Protein AF-A6KU98-F1 (afdb_monomer_lite)

Secondary structure (DSSP, 8-state):
-EEEESS-B-GGG-SS-S-GGGB--B-TT-EEEEEE--SSSEEEEEETT-TTPPPEEEE-HHHHHHHHHHHHHHS--S---------------S--GGGHHHHTT-----EEEE--PPP----EEEE---TTSSHHHHHHHHHHH-TTTEE--PPEESSPPPTT--BTTTBEE--HHHHHHHHHTT-EEEEEEETTEEEEEEHHHHHHHHHTTPEEEEEPPP------

InterPro domains:
  IPR001452 SH3 domain [PF07653] (4-53)
  IPR001452 SH3 domain [PS50002] (1-68)
  IPR001452 SH3 domain [SM00326] (1-67)
  IPR008144 Guanylate kinase-like domain [PS50052] (122-228)
  IPR008145 Guanylate kinase/L-type calcium channel beta subunit [PF00625] (121-223)
  IPR008145 Guanylate kinase/L-type calcium channel beta subunit [SM00072] (121-228)
  IPR020590 Guanylate kinase, conserved site [PS00856] (157-174)
  IPR027417 P-loop containing nucleoside triphosphate hydrolase [G3DSA:3.40.50.300] (112-225)
  IPR027417 P-loop containing nucleoside triphosphate hydrolase [SSF52540] (118-223)
  IPR035475 MPP1, SH3 domain [cd12080] (2-63)
  IPR036028 SH3-like domain superfamily [SSF50044] (1-109)
  IPR050716 Membrane-associated guanylate kinase [PTHR23122] (1-223)

Organism: Rattus norvegicus (NCBI:txid10116)

Foldseek 3Di:
DKKFFQAWDQLVPDPPDPDSVQADGDGGGWIWDFDADPDPFWTWIFTPPPPPDDIGIDTDPLNQLLVVLVVVVVPDDDDDDDDPDDDPDDPPCSDDPVSVVVSVPDPPCGIGDDDDDDDPQQQEDEDEDDPPPCLVVVLVVCCVVCVLAEDEQQKEKCDDDDVPDDAPPNYHHDHPVVVVVCVVVVQFPDWDDDPRMIITGGPVSSVVCVVSVHYYYHHDYPPPPPDD

pLDDT: mean 82.58, std 18.45, range [31.44, 97.5]

Structure (mmCIF, N/CA/C/O backbone):
data_AF-A6KU98-F1
#
_entry.id   AF-A6KU98-F1
#
loop_
_atom_site.group_PDB
_atom_site.id
_atom_site.type_symbol
_atom_site.label_atom_id
_atom_site.label_alt_id
_atom_site.label_comp_id
_atom_site.label_asym_id
_atom_site.label_entity_id
_atom_site.label_seq_id
_atom_site.pdbx_PDB_ins_code
_atom_site.Cartn_x
_atom_site.Cartn_y
_atom_site.Cartn_z
_atom_site.occupancy
_atom_site.B_iso_or_equiv
_atom_site.auth_seq_id
_atom_site.auth_comp_id
_atom_site.auth_asym_id
_atom_site.auth_atom_id
_atom_site.pdbx_PDB_model_num
ATOM 1 N N . MET A 1 1 ? 12.547 -12.308 -20.606 1.00 90.81 1 MET A N 1
ATOM 2 C CA . MET A 1 1 ? 12.825 -11.708 -19.275 1.00 90.81 1 MET A CA 1
ATOM 3 C C . MET A 1 1 ? 12.954 -10.197 -19.429 1.00 90.81 1 MET A C 1
ATOM 5 O O . MET A 1 1 ? 13.025 -9.738 -20.567 1.00 90.81 1 MET A O 1
ATOM 9 N N . PHE A 1 2 ? 12.993 -9.438 -18.336 1.00 94.56 2 PHE A N 1
ATOM 10 C CA . PHE A 1 2 ? 13.325 -8.012 -18.378 1.00 94.56 2 PHE A CA 1
ATOM 11 C C . PHE A 1 2 ? 14.602 -7.768 -17.591 1.00 94.56 2 PHE A C 1
ATOM 13 O O . PHE A 1 2 ? 14.785 -8.341 -16.521 1.00 94.56 2 PHE A O 1
ATOM 20 N N . VAL A 1 3 ? 15.466 -6.916 -18.126 1.00 95.38 3 VAL A N 1
ATOM 21 C CA . VAL A 1 3 ? 16.716 -6.527 -17.480 1.00 95.38 3 VAL A CA 1
ATOM 22 C C . VAL A 1 3 ? 16.851 -5.013 -17.470 1.00 95.38 3 VAL A C 1
ATOM 24 O O . VAL A 1 3 ? 16.352 -4.347 -18.372 1.00 95.38 3 VAL A O 1
ATOM 27 N N . ARG A 1 4 ? 17.516 -4.461 -16.464 1.00 95.44 4 ARG A N 1
ATOM 28 C CA . ARG A 1 4 ? 17.935 -3.064 -16.403 1.00 95.44 4 ARG A CA 1
ATOM 29 C C . ARG A 1 4 ? 19.399 -2.969 -16.816 1.00 95.44 4 ARG A C 1
ATOM 31 O O . ARG A 1 4 ? 20.231 -3.685 -16.260 1.00 95.44 4 ARG A O 1
ATOM 38 N N . ALA A 1 5 ? 19.702 -2.114 -17.788 1.00 94.88 5 ALA A N 1
ATOM 39 C CA . ALA A 1 5 ? 21.070 -1.866 -18.232 1.00 94.88 5 ALA A CA 1
ATOM 40 C C . ALA A 1 5 ? 21.859 -1.097 -17.164 1.00 94.88 5 ALA A C 1
ATOM 42 O O . ALA A 1 5 ? 21.353 -0.130 -16.596 1.00 94.88 5 ALA A O 1
ATOM 43 N N . GLN A 1 6 ? 23.101 -1.509 -16.916 1.00 94.50 6 GLN A N 1
ATOM 44 C CA . GLN A 1 6 ? 24.007 -0.867 -15.951 1.00 94.50 6 GLN A CA 1
ATOM 45 C C . GLN A 1 6 ? 25.175 -0.136 -16.639 1.00 94.50 6 GLN A C 1
ATOM 47 O O . GLN A 1 6 ? 26.146 0.259 -16.000 1.00 94.50 6 GLN A O 1
ATOM 52 N N . PHE A 1 7 ? 25.080 0.040 -17.958 1.00 92.50 7 PHE A N 1
ATOM 53 C CA . PHE A 1 7 ? 26.043 0.756 -18.785 1.00 92.50 7 PHE A CA 1
ATOM 54 C C . PHE A 1 7 ? 25.354 1.329 -20.029 1.00 92.50 7 PHE A C 1
ATOM 56 O O . PHE A 1 7 ? 24.257 0.902 -20.403 1.00 92.50 7 PHE A O 1
ATOM 63 N N . ASP A 1 8 ? 26.030 2.264 -20.691 1.00 94.06 8 ASP A N 1
ATOM 64 C CA . ASP A 1 8 ? 25.577 2.854 -21.949 1.00 94.06 8 ASP A CA 1
ATOM 65 C C . ASP A 1 8 ? 26.110 2.060 -23.143 1.00 94.06 8 ASP A C 1
ATOM 67 O O . ASP A 1 8 ? 27.285 1.679 -23.181 1.00 94.06 8 ASP A O 1
ATOM 71 N N . TYR A 1 9 ? 25.273 1.862 -24.158 1.00 94.06 9 TYR A N 1
ATOM 72 C CA . TYR A 1 9 ? 25.649 1.144 -25.366 1.00 94.06 9 TYR A CA 1
ATOM 73 C C . TYR A 1 9 ? 25.251 1.899 -26.634 1.00 94.06 9 TYR A C 1
ATOM 75 O O . TYR A 1 9 ? 24.078 2.188 -26.876 1.00 94.06 9 TYR A O 1
ATOM 83 N N . ASP A 1 10 ? 26.256 2.175 -27.466 1.00 94.31 10 ASP A N 1
ATOM 84 C CA . ASP A 1 10 ? 26.116 2.800 -28.778 1.00 94.31 10 ASP A CA 1
ATOM 85 C C . ASP A 1 10 ? 26.625 1.835 -29.867 1.00 94.31 10 ASP A C 1
ATOM 87 O O . ASP A 1 10 ? 27.842 1.693 -30.044 1.00 94.31 10 ASP A O 1
ATOM 91 N N . PRO A 1 11 ? 25.719 1.186 -30.623 1.00 93.38 11 PRO A N 1
ATOM 92 C CA . PRO A 1 11 ? 26.082 0.260 -31.690 1.00 93.38 11 PRO A CA 1
ATOM 93 C C . PRO A 1 11 ? 26.944 0.879 -32.792 1.00 93.38 11 PRO A C 1
ATOM 95 O O . PRO A 1 11 ? 27.700 0.173 -33.455 1.00 93.38 11 PRO A O 1
ATOM 98 N N . GLN A 1 12 ? 26.864 2.197 -33.007 1.00 93.56 12 GLN A N 1
ATOM 99 C CA . GLN A 1 12 ? 27.630 2.859 -34.066 1.00 93.56 12 GLN A CA 1
ATOM 100 C C . GLN A 1 12 ? 29.129 2.886 -33.752 1.00 93.56 12 GLN A C 1
ATOM 102 O O . GLN A 1 12 ? 29.964 2.855 -34.664 1.00 93.56 12 GLN A O 1
ATOM 107 N N . LYS A 1 13 ? 29.472 2.878 -32.460 1.00 91.38 13 LYS A N 1
ATOM 108 C CA . LYS A 1 13 ? 30.848 2.853 -31.946 1.00 91.38 13 LYS A CA 1
ATOM 109 C C . LYS A 1 13 ? 31.393 1.439 -31.748 1.00 91.38 13 LYS A C 1
ATOM 111 O O . LYS A 1 13 ? 32.540 1.287 -31.338 1.00 91.38 13 LYS A O 1
ATOM 116 N N . ASP A 1 14 ? 30.589 0.418 -32.020 1.00 88.81 14 ASP A N 1
ATOM 117 C CA . ASP A 1 14 ? 30.944 -0.971 -31.774 1.00 88.81 14 ASP A CA 1
ATOM 118 C C . ASP A 1 14 ? 31.445 -1.649 -33.051 1.00 88.81 14 ASP A C 1
ATOM 120 O O . ASP A 1 14 ? 30.705 -1.819 -34.016 1.00 88.81 14 ASP A O 1
ATOM 124 N N . ASP A 1 15 ? 32.713 -2.049 -33.061 1.00 88.31 15 ASP A N 1
ATOM 125 C CA . ASP A 1 15 ? 33.315 -2.752 -34.200 1.00 88.31 15 ASP A CA 1
ATOM 126 C C . ASP A 1 15 ? 33.094 -4.273 -34.152 1.00 88.31 15 ASP A C 1
ATOM 128 O O . ASP A 1 15 ? 33.447 -4.982 -35.096 1.00 88.31 15 ASP A O 1
ATOM 132 N N . LEU A 1 16 ? 32.542 -4.799 -33.053 1.00 88.56 16 LEU A N 1
ATOM 133 C CA . LEU A 1 16 ? 32.268 -6.229 -32.883 1.00 88.56 16 LEU A CA 1
ATOM 134 C C . LEU A 1 16 ? 30.843 -6.609 -33.287 1.00 88.56 16 LEU A C 1
ATOM 136 O O . LEU A 1 16 ? 30.560 -7.803 -33.412 1.00 88.56 16 LEU A O 1
ATOM 140 N N . ILE A 1 17 ? 29.951 -5.629 -33.460 1.00 90.94 17 ILE A N 1
ATOM 141 C CA . ILE A 1 17 ? 28.561 -5.887 -33.832 1.00 90.94 17 ILE A CA 1
ATOM 142 C C . ILE A 1 17 ? 28.466 -6.431 -35.266 1.00 90.94 17 ILE A C 1
ATOM 144 O O . ILE A 1 17 ? 29.094 -5.876 -36.170 1.00 90.94 17 ILE A O 1
ATOM 148 N N . PRO A 1 18 ? 27.670 -7.490 -35.516 1.00 89.75 18 PRO A N 1
ATOM 149 C CA . PRO A 1 18 ? 27.515 -8.047 -36.860 1.00 89.75 18 PRO A CA 1
ATOM 150 C C . PRO A 1 18 ? 26.957 -7.049 -37.884 1.00 89.75 18 PRO A C 1
ATOM 152 O O . PRO A 1 18 ? 27.337 -7.081 -39.051 1.00 89.75 18 PRO A O 1
ATOM 155 N N . CYS A 1 19 ? 26.042 -6.177 -37.452 1.00 90.62 19 CYS A N 1
ATOM 156 C CA . CYS A 1 19 ? 25.389 -5.158 -38.271 1.00 90.62 19 CYS A CA 1
ATOM 157 C C . CYS A 1 19 ? 25.018 -3.971 -37.372 1.00 90.62 19 CYS A C 1
ATOM 159 O O . CYS A 1 19 ? 24.243 -4.133 -36.428 1.00 90.62 19 CYS A O 1
ATOM 161 N N . LYS A 1 20 ? 25.583 -2.786 -37.646 1.00 92.00 20 LYS A N 1
ATOM 162 C CA . LYS A 1 20 ? 25.412 -1.583 -36.808 1.00 92.00 20 LYS A CA 1
ATOM 163 C C . LYS A 1 20 ? 23.970 -1.079 -36.821 1.00 92.00 20 LYS A C 1
ATOM 165 O O . LYS A 1 20 ? 23.478 -0.577 -35.816 1.00 92.00 20 LYS A O 1
ATOM 170 N N . GLU A 1 21 ? 23.282 -1.260 -37.942 1.00 90.00 21 GLU A N 1
ATOM 171 C CA . GLU A 1 21 ? 21.884 -0.883 -38.156 1.00 90.00 21 GLU A CA 1
ATOM 172 C C . GLU A 1 21 ? 20.919 -1.772 -37.363 1.00 90.00 21 GLU A C 1
ATOM 174 O O . GLU A 1 21 ? 19.836 -1.331 -36.989 1.00 90.00 21 GLU A O 1
ATOM 179 N N . ALA A 1 22 ? 21.320 -3.015 -37.082 1.00 91.00 22 ALA A N 1
ATOM 180 C CA . ALA A 1 22 ? 20.555 -3.952 -36.267 1.00 91.00 22 ALA A CA 1
ATOM 181 C C . ALA A 1 22 ? 20.806 -3.776 -34.760 1.00 91.00 22 ALA A C 1
ATOM 183 O O . ALA A 1 22 ? 20.202 -4.488 -33.959 1.00 91.00 22 ALA A O 1
ATOM 184 N N . GLY A 1 23 ? 21.701 -2.873 -34.358 1.00 92.88 23 GLY A N 1
ATOM 185 C CA . GLY A 1 23 ? 22.048 -2.657 -32.960 1.00 92.88 23 GLY A CA 1
ATOM 186 C C . GLY A 1 23 ? 20.979 -1.906 -32.174 1.00 92.88 23 GLY A C 1
ATOM 187 O O . GLY A 1 23 ? 20.398 -0.928 -32.641 1.00 92.88 23 GLY A O 1
ATOM 188 N N . LEU A 1 24 ? 20.752 -2.346 -30.942 1.00 94.62 24 LEU A N 1
ATOM 189 C CA . LEU A 1 24 ? 19.876 -1.687 -29.986 1.00 94.62 24 LEU A CA 1
ATOM 190 C C . LEU A 1 24 ? 20.693 -0.701 -29.150 1.00 94.62 24 LEU A C 1
ATOM 192 O O . LEU A 1 24 ? 21.402 -1.121 -28.246 1.00 94.62 24 LEU A O 1
ATOM 196 N N . ALA A 1 25 ? 20.580 0.597 -29.422 1.00 94.44 25 ALA A N 1
ATOM 197 C CA . ALA A 1 25 ? 21.151 1.617 -28.543 1.00 94.44 25 ALA A CA 1
ATOM 198 C C . ALA A 1 25 ? 20.343 1.734 -27.239 1.00 94.44 25 ALA A C 1
ATOM 200 O O . ALA A 1 25 ? 19.109 1.688 -27.275 1.00 94.44 25 ALA A O 1
ATOM 201 N N . PHE A 1 26 ? 21.030 1.900 -26.108 1.00 94.56 26 PHE A N 1
ATOM 202 C CA . PHE A 1 26 ? 20.417 2.108 -24.791 1.00 94.56 26 PHE A CA 1
ATOM 203 C C . PHE A 1 26 ? 21.362 2.848 -23.839 1.00 94.56 26 PHE A C 1
ATOM 205 O O . PHE A 1 26 ? 22.576 2.902 -24.051 1.00 94.56 26 PHE A O 1
ATOM 212 N N . SER A 1 27 ? 20.795 3.395 -22.771 1.00 95.50 27 SER A N 1
ATOM 213 C CA . SER A 1 27 ? 21.520 4.059 -21.691 1.00 95.50 27 SER A CA 1
ATOM 214 C C . SER A 1 27 ? 21.356 3.318 -20.364 1.00 95.50 27 SER A C 1
ATOM 216 O O . SER A 1 27 ? 20.439 2.519 -20.165 1.00 95.50 27 SER A O 1
ATOM 218 N N . THR A 1 28 ? 22.249 3.612 -19.427 1.00 95.00 28 THR A N 1
ATOM 219 C CA . THR A 1 28 ? 22.201 3.122 -18.051 1.00 95.00 28 THR A CA 1
ATOM 220 C C . THR A 1 28 ? 20.844 3.443 -17.421 1.00 95.00 28 THR A C 1
ATOM 222 O O . THR A 1 28 ? 20.389 4.587 -17.433 1.00 95.00 28 THR A O 1
ATOM 225 N N . GLY A 1 29 ? 20.193 2.429 -16.851 1.00 93.69 29 GLY A N 1
ATOM 226 C CA . GLY A 1 29 ? 18.856 2.520 -16.268 1.00 93.69 29 GLY A CA 1
ATOM 227 C C . GLY A 1 29 ? 17.714 2.122 -17.206 1.00 93.69 29 GLY A C 1
ATOM 228 O O . GLY A 1 29 ? 16.617 1.856 -16.706 1.00 93.69 29 GLY A O 1
ATOM 229 N N . ASP A 1 30 ? 17.950 2.006 -18.518 1.00 94.56 30 ASP A N 1
ATOM 230 C CA . ASP A 1 30 ? 16.933 1.523 -19.453 1.00 94.56 30 ASP A CA 1
ATOM 231 C C . ASP A 1 30 ? 16.522 0.086 -19.123 1.00 94.56 30 ASP A C 1
ATOM 233 O O . ASP A 1 30 ? 17.350 -0.785 -18.843 1.00 94.56 30 ASP A O 1
ATOM 237 N N . VAL A 1 31 ? 15.215 -0.176 -19.189 1.00 95.06 31 VAL A N 1
ATOM 238 C CA . VAL A 1 31 ? 14.667 -1.525 -19.034 1.00 95.06 31 VAL A CA 1
ATOM 239 C C . VAL A 1 31 ? 14.524 -2.162 -20.408 1.00 95.06 31 VAL A C 1
ATOM 241 O O . VAL A 1 31 ? 13.780 -1.675 -21.257 1.00 95.06 31 VAL A O 1
ATOM 244 N N . ILE A 1 32 ? 15.199 -3.284 -20.619 1.00 95.19 32 ILE A N 1
ATOM 245 C CA . ILE A 1 32 ? 15.234 -4.027 -21.873 1.00 95.19 32 ILE A CA 1
ATOM 246 C C . ILE A 1 32 ? 14.451 -5.327 -21.701 1.00 95.19 32 ILE A C 1
ATOM 248 O O . ILE A 1 32 ? 14.706 -6.131 -20.806 1.00 95.19 32 ILE A O 1
ATOM 252 N N . GLN A 1 33 ? 13.490 -5.557 -22.590 1.00 94.94 33 GLN A N 1
ATOM 253 C CA . GLN A 1 33 ? 12.856 -6.858 -22.744 1.00 94.94 33 GLN A CA 1
ATOM 254 C C . GLN A 1 33 ? 13.762 -7.744 -23.600 1.00 94.94 33 GLN A C 1
ATOM 256 O O . GLN A 1 33 ? 13.882 -7.514 -24.803 1.00 94.94 33 GLN A O 1
ATOM 261 N N . VAL A 1 34 ? 14.368 -8.763 -22.993 1.00 94.69 34 VAL A N 1
ATOM 262 C CA . VAL A 1 34 ? 15.163 -9.770 -23.710 1.00 94.69 34 VAL A CA 1
ATOM 263 C C . VAL A 1 34 ? 14.212 -10.784 -24.344 1.00 94.69 34 VAL A C 1
ATOM 265 O O . VAL A 1 34 ? 13.409 -11.412 -23.640 1.00 94.69 34 VAL A O 1
ATOM 268 N N . ILE A 1 35 ? 14.301 -10.904 -25.670 1.00 94.06 35 ILE A N 1
ATOM 269 C CA . ILE A 1 35 ? 13.453 -11.733 -26.535 1.00 94.06 35 ILE A CA 1
ATOM 270 C C . ILE A 1 35 ? 14.147 -13.064 -26.848 1.00 94.06 35 ILE A C 1
ATOM 272 O O . ILE A 1 35 ? 13.534 -14.112 -26.672 1.00 94.06 35 ILE A O 1
ATOM 276 N N . ASN A 1 36 ? 15.413 -13.026 -27.276 1.00 93.62 36 ASN A N 1
ATOM 277 C CA . ASN A 1 36 ? 16.217 -14.206 -27.609 1.00 93.62 36 ASN A CA 1
ATOM 278 C C . ASN A 1 36 ? 17.635 -14.054 -27.017 1.00 93.62 36 ASN A C 1
ATOM 280 O O . ASN A 1 36 ? 18.202 -12.961 -27.055 1.00 93.62 36 ASN A O 1
ATOM 284 N N . LYS A 1 37 ? 18.174 -15.143 -26.454 1.00 93.56 37 LYS A N 1
ATOM 285 C CA . LYS A 1 37 ? 19.511 -15.236 -25.840 1.00 93.56 37 LYS A CA 1
ATOM 286 C C . LYS A 1 37 ? 20.313 -16.466 -26.306 1.00 93.56 37 LYS A C 1
ATOM 288 O O . LYS A 1 37 ? 21.193 -16.930 -25.590 1.00 93.56 37 LYS A O 1
ATOM 293 N N . ASP A 1 38 ? 19.950 -17.038 -27.451 1.00 91.56 38 ASP A N 1
ATOM 294 C CA . ASP A 1 38 ? 20.529 -18.279 -27.979 1.00 91.56 38 ASP A CA 1
ATOM 295 C C . ASP A 1 38 ? 21.984 -18.079 -28.433 1.00 91.56 38 ASP A C 1
ATOM 297 O O . ASP A 1 38 ? 22.788 -19.008 -28.371 1.00 91.56 38 ASP A O 1
ATOM 301 N N . ASP A 1 39 ? 22.336 -16.865 -28.870 1.00 92.12 39 ASP A N 1
ATOM 302 C CA . ASP A 1 39 ? 23.717 -16.487 -29.166 1.00 92.12 39 ASP A CA 1
ATOM 303 C C . ASP A 1 39 ? 24.437 -16.037 -27.884 1.00 92.12 39 ASP A C 1
ATOM 305 O O . ASP A 1 39 ? 23.951 -15.188 -27.133 1.00 92.12 39 ASP A O 1
ATOM 309 N N . GLY A 1 40 ? 25.623 -16.603 -27.643 1.00 88.00 40 GLY A N 1
ATOM 310 C CA . GLY A 1 40 ? 26.412 -16.343 -26.435 1.00 88.00 40 GLY A CA 1
ATOM 311 C C . GLY A 1 40 ? 27.070 -14.959 -26.364 1.00 88.00 40 GLY A C 1
ATOM 312 O O . GLY A 1 40 ? 27.614 -14.616 -25.322 1.00 88.00 40 GLY A O 1
ATOM 313 N N . ASN A 1 41 ? 27.053 -14.171 -27.443 1.00 91.12 41 ASN A N 1
ATOM 314 C CA . ASN A 1 41 ? 27.631 -12.824 -27.507 1.00 91.12 41 ASN A CA 1
ATOM 315 C C . ASN A 1 41 ? 26.587 -11.736 -27.788 1.00 91.12 41 ASN A C 1
ATOM 317 O O . ASN A 1 41 ? 26.781 -10.591 -27.381 1.00 91.12 41 ASN A O 1
ATOM 321 N N . TRP A 1 42 ? 25.513 -12.066 -28.508 1.00 94.44 42 TRP A N 1
ATOM 322 C CA . TRP A 1 42 ? 24.544 -11.092 -29.010 1.00 94.44 42 TRP A CA 1
ATOM 323 C C . TRP A 1 42 ? 23.115 -11.490 -28.679 1.00 94.44 42 TRP A C 1
ATOM 325 O O . TRP A 1 42 ? 22.515 -12.343 -29.325 1.00 94.44 42 TRP A O 1
ATOM 335 N N . TRP A 1 43 ? 22.528 -10.819 -27.698 1.00 95.62 43 TRP A N 1
ATOM 336 C CA . TRP A 1 43 ? 21.124 -11.017 -27.367 1.00 95.62 43 TRP A CA 1
ATOM 337 C C . TRP A 1 43 ? 20.234 -10.135 -28.236 1.00 95.62 43 TRP A C 1
ATOM 339 O O . TRP A 1 43 ? 20.645 -9.082 -28.721 1.00 95.62 43 TRP A O 1
ATOM 349 N N . GLN A 1 44 ? 18.985 -10.557 -28.417 1.00 95.25 44 GLN A N 1
ATOM 350 C CA . GLN A 1 44 ? 17.952 -9.764 -29.074 1.00 95.25 44 GLN A CA 1
ATOM 351 C C . GLN A 1 44 ? 16.992 -9.218 -28.032 1.00 95.25 44 GLN A C 1
ATOM 353 O O . GLN A 1 44 ? 16.450 -9.963 -27.209 1.00 95.25 44 GLN A O 1
ATOM 358 N N . GLY A 1 45 ? 16.723 -7.922 -28.094 1.00 94.81 45 GLY A N 1
ATOM 359 C CA . GLY A 1 45 ? 15.827 -7.279 -27.151 1.00 94.81 45 GLY A CA 1
ATOM 360 C C . GLY A 1 45 ? 15.246 -5.980 -27.669 1.00 94.81 45 GLY A C 1
ATOM 361 O O . GLY A 1 45 ? 15.486 -5.564 -28.801 1.00 94.81 45 GLY A O 1
ATOM 362 N N . ARG A 1 46 ? 14.441 -5.343 -26.824 1.00 93.88 46 ARG A N 1
ATOM 363 C CA . ARG A 1 46 ? 13.843 -4.031 -27.089 1.00 93.88 46 ARG A CA 1
ATOM 364 C C . ARG A 1 46 ? 13.768 -3.213 -25.808 1.00 93.88 46 ARG A C 1
ATOM 366 O O . ARG A 1 46 ? 13.431 -3.756 -24.758 1.00 93.88 46 ARG A O 1
ATOM 373 N N . VAL A 1 47 ? 14.016 -1.911 -25.898 1.00 93.81 47 VAL A N 1
ATOM 374 C CA . VAL A 1 47 ? 13.858 -0.989 -24.762 1.00 93.81 47 VAL A CA 1
ATOM 375 C C . VAL A 1 47 ? 12.367 -0.767 -24.472 1.00 93.81 47 VAL A C 1
ATOM 377 O O . VAL A 1 47 ? 11.555 -0.536 -25.376 1.00 93.81 47 VAL A O 1
ATOM 380 N N . GLN A 1 48 ? 11.981 -0.872 -23.202 1.00 89.31 48 GLN A N 1
ATOM 381 C CA . GLN A 1 48 ? 10.623 -0.638 -22.719 1.00 89.31 48 GLN A CA 1
ATOM 382 C C . GLN A 1 48 ? 10.285 0.861 -22.782 1.00 89.31 48 GLN A C 1
ATOM 384 O O . GLN A 1 48 ? 11.118 1.709 -22.498 1.00 89.31 48 GLN A O 1
ATOM 389 N N . GLY A 1 49 ? 9.047 1.207 -23.153 1.00 79.06 49 GLY A N 1
ATOM 390 C CA . GLY A 1 49 ? 8.601 2.605 -23.279 1.00 79.06 49 GLY A CA 1
ATOM 391 C C . GLY A 1 49 ? 8.762 3.191 -24.685 1.00 79.06 49 GLY A C 1
ATOM 392 O O . GLY A 1 49 ? 8.049 4.128 -25.036 1.00 79.06 49 GLY A O 1
ATOM 393 N N . ASN A 1 50 ? 9.579 2.574 -25.542 1.00 74.12 50 ASN A N 1
ATOM 394 C CA . ASN A 1 50 ? 9.635 2.913 -26.960 1.00 74.12 50 ASN A CA 1
ATOM 395 C C . ASN A 1 50 ? 8.627 2.064 -27.757 1.00 74.12 50 ASN A C 1
ATOM 397 O O . ASN A 1 50 ? 8.907 0.941 -28.183 1.00 74.12 50 ASN A O 1
ATOM 401 N N . ALA A 1 51 ? 7.411 2.589 -27.933 1.00 57.59 51 ALA A N 1
ATOM 402 C CA . ALA A 1 51 ? 6.311 1.887 -28.604 1.00 57.59 51 ALA A CA 1
ATOM 403 C C . ALA A 1 51 ? 6.570 1.594 -30.098 1.00 57.59 51 ALA A C 1
ATOM 405 O O . ALA A 1 51 ? 5.910 0.724 -30.660 1.00 57.59 51 ALA A O 1
ATOM 406 N N . ARG A 1 52 ? 7.530 2.288 -30.731 1.00 59.91 52 ARG A N 1
ATOM 407 C CA . ARG A 1 52 ? 7.914 2.111 -32.146 1.00 59.91 52 ARG A CA 1
ATOM 408 C C . ARG A 1 52 ? 9.258 1.400 -32.342 1.00 59.91 52 ARG A C 1
ATOM 410 O O . ARG A 1 52 ? 9.660 1.199 -33.482 1.00 59.91 52 ARG A O 1
ATOM 417 N N . GLY A 1 53 ? 9.955 1.037 -31.265 1.00 66.75 53 GLY A N 1
ATOM 418 C CA . GLY A 1 53 ? 11.254 0.371 -31.358 1.00 66.75 53 GLY A CA 1
ATOM 419 C C . GLY A 1 53 ? 11.116 -1.063 -31.868 1.00 66.75 53 GLY A C 1
ATOM 420 O O . GLY A 1 53 ? 10.439 -1.880 -31.239 1.00 66.75 53 GLY A O 1
ATOM 421 N N . SER A 1 54 ? 11.763 -1.368 -32.993 1.00 78.19 54 SER A N 1
ATOM 422 C CA . SER A 1 54 ? 12.006 -2.741 -33.434 1.00 78.19 54 SER A CA 1
ATOM 423 C C . SER A 1 54 ? 12.964 -3.447 -32.472 1.00 78.19 54 SER A C 1
ATOM 425 O O . SER A 1 54 ? 13.728 -2.801 -31.753 1.00 78.19 54 SER A O 1
ATOM 427 N N . ALA A 1 55 ? 12.921 -4.780 -32.448 1.00 90.88 55 ALA A N 1
ATOM 428 C CA . ALA A 1 55 ? 13.947 -5.552 -31.759 1.00 90.88 55 ALA A CA 1
ATOM 429 C C . ALA A 1 55 ? 15.324 -5.258 -32.376 1.00 90.88 55 ALA A C 1
ATOM 431 O O . ALA A 1 55 ? 15.427 -5.061 -33.588 1.00 90.88 55 ALA A O 1
ATOM 432 N N . GLY A 1 56 ? 16.359 -5.241 -31.544 1.00 94.38 56 GLY A N 1
ATOM 433 C CA . GLY A 1 56 ? 17.740 -5.038 -31.963 1.00 94.38 56 GLY A CA 1
ATOM 434 C C . GLY A 1 56 ? 18.710 -5.866 -31.129 1.00 94.38 56 GLY A C 1
ATOM 435 O O . GLY A 1 56 ? 18.325 -6.503 -30.144 1.00 94.38 56 GLY A O 1
ATOM 436 N N . LEU A 1 57 ? 19.967 -5.865 -31.556 1.00 96.00 57 LEU A N 1
ATOM 437 C CA . LEU A 1 57 ? 21.061 -6.602 -30.944 1.00 96.00 57 LEU A CA 1
ATOM 438 C C . LEU A 1 57 ? 21.682 -5.804 -29.800 1.00 96.00 57 LEU A C 1
ATOM 440 O O . LEU A 1 57 ? 22.042 -4.641 -29.968 1.00 96.00 57 LEU A O 1
ATOM 444 N N . LEU A 1 58 ? 21.847 -6.456 -28.657 1.00 95.69 58 LEU A N 1
ATOM 445 C CA . LEU A 1 58 ? 22.575 -5.954 -27.499 1.00 95.69 58 LEU A CA 1
ATOM 446 C C . LEU A 1 58 ? 23.671 -6.962 -27.117 1.00 95.69 58 LEU A C 1
ATOM 448 O O . LEU A 1 58 ? 23.493 -8.162 -27.349 1.00 95.69 58 LEU A O 1
ATOM 452 N N . PRO A 1 59 ? 24.805 -6.511 -26.560 1.00 95.00 59 PRO A N 1
ATOM 453 C CA . PRO A 1 59 ? 25.843 -7.424 -26.099 1.00 95.00 59 PRO A CA 1
ATOM 454 C C . PRO A 1 59 ? 25.322 -8.297 -24.951 1.00 95.00 59 PRO A C 1
ATOM 456 O O . PRO A 1 59 ? 24.578 -7.829 -24.091 1.00 95.00 59 PRO A O 1
ATOM 459 N N . SER A 1 60 ? 25.714 -9.566 -24.928 1.00 92.56 60 SER A N 1
ATOM 460 C CA . SER A 1 60 ? 25.458 -10.445 -23.787 1.00 92.56 60 SER A CA 1
ATOM 461 C C . SER A 1 60 ? 26.273 -10.007 -22.555 1.00 92.56 60 SER A C 1
ATOM 463 O O . SER A 1 60 ? 27.266 -9.279 -22.706 1.00 92.56 60 SER A O 1
ATOM 465 N N . PRO A 1 61 ? 25.900 -10.448 -21.337 1.00 90.00 61 PRO A N 1
ATOM 466 C CA . PRO A 1 61 ? 26.724 -10.277 -20.142 1.00 90.00 61 PRO A CA 1
ATOM 467 C C . PRO A 1 61 ? 28.170 -10.717 -20.377 1.00 90.00 61 PRO A C 1
ATOM 469 O O . PRO A 1 61 ? 29.092 -9.955 -20.102 1.00 90.00 61 PRO A O 1
ATOM 472 N N . GLU A 1 62 ? 28.367 -11.877 -21.006 1.00 87.12 62 GLU A N 1
ATOM 473 C CA . GLU A 1 62 ? 29.688 -12.447 -21.264 1.00 87.12 62 GLU A CA 1
ATOM 474 C C . GLU A 1 62 ? 30.522 -11.554 -22.197 1.00 87.12 62 GLU A C 1
ATOM 476 O O . GLU A 1 62 ? 31.712 -11.323 -21.961 1.00 87.12 62 GLU A O 1
ATOM 481 N N . LEU A 1 63 ? 29.905 -11.006 -23.253 1.00 87.75 63 LEU A N 1
ATOM 482 C CA . LEU A 1 63 ? 30.582 -10.083 -24.165 1.00 87.75 63 LEU A CA 1
ATOM 483 C C . LEU A 1 63 ? 30.931 -8.761 -23.466 1.00 87.75 63 LEU A C 1
ATOM 485 O O . LEU A 1 63 ? 32.002 -8.196 -23.711 1.00 87.75 63 LEU A O 1
ATOM 489 N N . GLN A 1 64 ? 30.047 -8.263 -22.603 1.00 87.69 64 GLN A N 1
ATOM 490 C CA . GLN A 1 64 ? 30.255 -7.012 -21.881 1.00 87.69 64 GLN A CA 1
ATOM 491 C C . GLN A 1 64 ? 31.333 -7.139 -20.796 1.00 87.69 64 GLN A C 1
ATOM 493 O O . GLN A 1 64 ? 32.207 -6.276 -20.690 1.00 87.69 64 GLN A O 1
ATOM 498 N N . GLU A 1 65 ? 31.331 -8.233 -20.042 1.00 83.75 65 GLU A N 1
ATOM 499 C CA . GLU A 1 65 ? 32.373 -8.563 -19.067 1.00 83.75 65 GLU A CA 1
ATOM 500 C C . GLU A 1 65 ? 33.738 -8.694 -19.745 1.00 83.75 65 GLU A C 1
ATOM 502 O O . GLU A 1 65 ? 34.730 -8.118 -19.288 1.00 83.75 65 GLU A O 1
ATOM 507 N N . TRP A 1 66 ? 33.789 -9.364 -20.902 1.00 82.69 66 TRP A N 1
ATOM 508 C CA . TRP A 1 66 ? 35.008 -9.457 -21.701 1.00 82.69 66 TRP A CA 1
ATOM 509 C C . TRP A 1 66 ? 35.532 -8.080 -22.136 1.00 82.69 66 TRP A C 1
ATOM 511 O O . TRP A 1 66 ? 36.744 -7.840 -22.090 1.00 82.69 66 TRP A O 1
ATOM 521 N N . ARG A 1 67 ? 34.647 -7.147 -22.518 1.00 83.19 67 ARG A N 1
ATOM 522 C CA . ARG A 1 67 ? 35.026 -5.763 -22.863 1.00 83.19 67 ARG A CA 1
ATOM 523 C C . ARG A 1 67 ? 35.600 -5.016 -21.669 1.00 83.19 67 ARG A C 1
ATOM 525 O O . ARG A 1 67 ? 36.661 -4.407 -21.804 1.00 83.19 67 ARG A O 1
ATOM 532 N N . ALA A 1 68 ? 34.937 -5.086 -20.518 1.00 78.75 68 ALA A N 1
ATOM 533 C CA . ALA A 1 68 ? 35.383 -4.428 -19.294 1.00 78.75 68 ALA A CA 1
ATOM 534 C C . ALA A 1 68 ? 36.757 -4.953 -18.843 1.00 78.75 68 ALA A C 1
ATOM 536 O O . ALA A 1 68 ? 37.679 -4.170 -18.605 1.00 78.75 68 ALA A O 1
ATOM 537 N N . ALA A 1 69 ? 36.936 -6.276 -18.831 1.00 74.00 69 ALA A N 1
ATOM 538 C CA . ALA A 1 69 ? 38.205 -6.907 -18.482 1.00 74.00 69 ALA A CA 1
ATOM 539 C C . ALA A 1 69 ? 39.327 -6.589 -19.486 1.00 74.00 69 ALA A C 1
ATOM 541 O O . ALA A 1 69 ? 40.481 -6.409 -19.093 1.00 74.00 69 ALA A O 1
ATOM 542 N N . SER A 1 70 ? 39.009 -6.504 -20.781 1.00 76.06 70 SER A N 1
ATOM 543 C CA . SER A 1 70 ? 39.982 -6.142 -21.820 1.00 76.06 70 SER A CA 1
ATOM 544 C C . SER A 1 70 ? 40.392 -4.671 -21.732 1.00 76.06 70 SER A C 1
ATOM 546 O O . SER A 1 70 ? 41.571 -4.359 -21.878 1.00 76.06 70 SER A O 1
ATOM 548 N N . ALA A 1 71 ? 39.454 -3.764 -21.446 1.00 72.50 71 ALA A N 1
ATOM 549 C CA . ALA A 1 71 ? 39.751 -2.349 -21.233 1.00 72.50 71 ALA A CA 1
ATOM 550 C C . ALA A 1 71 ? 40.631 -2.132 -19.989 1.00 72.50 71 ALA A C 1
ATOM 552 O O . ALA A 1 71 ? 41.595 -1.369 -20.049 1.00 72.50 71 ALA A O 1
ATOM 553 N N . ALA A 1 72 ? 40.369 -2.862 -18.899 1.00 64.12 72 ALA A N 1
ATOM 554 C CA . ALA A 1 72 ? 41.177 -2.810 -17.680 1.00 64.12 72 ALA A CA 1
ATOM 555 C C . ALA A 1 72 ? 42.635 -3.263 -17.896 1.00 64.12 72 ALA A C 1
ATOM 557 O O . ALA A 1 72 ? 43.537 -2.755 -17.239 1.00 64.12 72 ALA A O 1
ATOM 558 N N . GLN A 1 73 ? 42.889 -4.177 -18.841 1.00 63.66 73 GLN A N 1
ATOM 559 C CA . GLN A 1 73 ? 44.246 -4.616 -19.202 1.00 63.66 73 GLN A CA 1
ATOM 560 C C . GLN A 1 73 ? 45.016 -3.602 -20.063 1.00 63.66 73 GLN A C 1
ATOM 562 O O . GLN A 1 73 ? 46.241 -3.668 -20.132 1.00 63.66 73 GLN A O 1
ATOM 567 N N . VAL A 1 74 ? 44.313 -2.690 -20.742 1.00 58.69 74 VAL A N 1
ATOM 568 C CA . VAL A 1 74 ? 44.905 -1.651 -21.605 1.00 58.69 74 VAL A CA 1
ATOM 569 C C . VAL A 1 74 ? 45.099 -0.327 -20.849 1.00 58.69 74 VAL A C 1
ATOM 571 O O . VAL A 1 74 ? 45.803 0.559 -21.335 1.00 58.69 74 VAL A O 1
ATOM 574 N N . ALA A 1 75 ? 44.533 -0.189 -19.644 1.00 47.28 75 ALA A N 1
ATOM 575 C CA . ALA A 1 75 ? 44.823 0.934 -18.759 1.00 47.28 75 ALA A CA 1
ATOM 576 C C . ALA A 1 75 ? 46.329 0.956 -18.418 1.00 47.28 75 ALA A C 1
ATOM 578 O O . ALA A 1 75 ? 46.886 -0.087 -18.063 1.00 47.28 75 ALA A O 1
ATOM 579 N N . PRO A 1 76 ? 47.023 2.102 -18.549 1.00 44.03 76 PRO A N 1
ATOM 580 C CA . PRO A 1 76 ? 48.464 2.149 -18.364 1.00 44.03 76 PRO A CA 1
ATOM 581 C C . PRO A 1 76 ? 48.799 1.898 -16.892 1.00 44.03 76 PRO A C 1
ATOM 583 O O . PRO A 1 76 ? 48.564 2.746 -16.036 1.00 44.03 76 PRO A O 1
ATOM 586 N N . ALA A 1 77 ? 49.376 0.733 -16.600 1.00 43.91 77 ALA A N 1
ATOM 587 C CA . ALA A 1 77 ? 50.195 0.581 -15.411 1.00 43.91 77 ALA A CA 1
ATOM 588 C C . ALA A 1 77 ? 51.401 1.517 -15.572 1.00 43.91 77 ALA A C 1
ATOM 590 O O . ALA A 1 77 ? 52.165 1.395 -16.533 1.00 43.91 77 ALA A O 1
ATOM 591 N N . GLU A 1 78 ? 51.550 2.486 -14.673 1.00 40.56 78 GLU A N 1
ATOM 592 C CA . GLU A 1 78 ? 52.766 3.288 -14.590 1.00 40.56 78 GLU A CA 1
ATOM 593 C C . GLU A 1 78 ? 53.979 2.363 -14.391 1.00 40.56 78 GLU A C 1
ATOM 595 O O . GLU A 1 78 ? 54.070 1.678 -13.374 1.00 40.56 78 GLU A O 1
ATOM 600 N N . ALA A 1 79 ? 54.878 2.322 -15.385 1.00 37.31 79 ALA A N 1
ATOM 601 C CA . ALA A 1 79 ? 56.350 2.450 -15.308 1.00 37.31 79 ALA A CA 1
ATOM 602 C C . ALA A 1 79 ? 57.043 1.730 -16.509 1.00 37.31 79 ALA A C 1
ATOM 604 O O . ALA A 1 79 ? 56.375 1.053 -17.289 1.00 37.31 79 ALA A O 1
ATOM 605 N N . PRO A 1 80 ? 58.344 1.965 -16.788 1.00 48.78 80 PRO A N 1
ATOM 606 C CA . PRO A 1 80 ? 58.804 2.626 -18.006 1.00 48.78 80 PRO A CA 1
ATOM 607 C C . PRO A 1 80 ? 59.516 1.670 -18.986 1.00 48.78 80 PRO A C 1
ATOM 609 O O . PRO A 1 80 ? 59.778 0.512 -18.677 1.00 48.78 80 PRO A O 1
ATOM 612 N N . SER A 1 81 ? 59.945 2.228 -20.124 1.00 39.41 81 SER A N 1
ATOM 613 C CA . SER A 1 81 ? 61.006 1.724 -21.022 1.00 39.41 81 SER A CA 1
ATOM 614 C C . SER A 1 81 ? 60.562 1.070 -22.344 1.00 39.41 81 SER A C 1
ATOM 616 O O . SER A 1 81 ? 60.268 -0.116 -22.446 1.00 39.41 81 SER A O 1
ATOM 618 N N . CYS A 1 82 ? 60.561 1.928 -23.369 1.00 36.94 82 CYS A N 1
ATOM 619 C CA . CYS A 1 82 ? 61.026 1.767 -24.753 1.00 36.94 82 CYS A CA 1
ATOM 620 C C . CYS A 1 82 ? 61.132 0.367 -25.400 1.00 36.94 82 CYS A C 1
ATOM 622 O O . CYS A 1 82 ? 61.988 -0.435 -25.040 1.00 36.94 82 CYS A O 1
ATOM 624 N N . SER A 1 83 ? 60.449 0.196 -26.543 1.00 33.31 83 SER A N 1
ATOM 625 C CA . SER A 1 83 ? 61.041 -0.295 -27.810 1.00 33.31 83 SER A CA 1
ATOM 626 C C . SER A 1 83 ? 60.108 0.002 -29.003 1.00 33.31 83 SER A C 1
ATOM 628 O O . SER A 1 83 ? 58.922 -0.329 -28.934 1.00 33.31 83 SER A O 1
ATOM 630 N N . PRO A 1 84 ? 60.590 0.604 -30.110 1.00 41.84 84 PRO A N 1
ATOM 631 C CA . PRO A 1 84 ? 59.755 0.942 -31.255 1.00 41.84 84 PRO A CA 1
ATOM 632 C C . PRO A 1 84 ? 59.825 -0.199 -32.271 1.00 41.84 84 PRO A C 1
ATOM 634 O O . PRO A 1 84 ? 60.795 -0.272 -32.995 1.00 41.84 84 PRO A O 1
ATOM 637 N N . PHE A 1 85 ? 58.863 -1.122 -32.288 1.00 44.25 85 PHE A N 1
ATOM 638 C CA . PHE A 1 85 ? 58.444 -1.943 -33.446 1.00 44.25 85 PHE A CA 1
ATOM 639 C C . PHE A 1 85 ? 57.561 -3.088 -32.925 1.00 44.25 85 PHE A C 1
ATOM 641 O O . PHE A 1 85 ? 58.043 -4.139 -32.513 1.00 44.25 85 PHE A O 1
ATOM 648 N N . GLY A 1 86 ? 56.241 -2.897 -32.952 1.00 37.97 86 GLY A N 1
ATOM 649 C CA . GLY A 1 86 ? 55.272 -3.922 -32.564 1.00 37.97 86 GLY A CA 1
ATOM 650 C C . GLY A 1 86 ? 54.093 -3.939 -33.527 1.00 37.97 86 GLY A C 1
ATOM 651 O O . GLY A 1 86 ? 53.214 -3.085 -33.461 1.00 37.97 86 GLY A O 1
ATOM 652 N N . LYS A 1 87 ? 54.077 -4.908 -34.448 1.00 41.44 87 LYS A N 1
ATOM 653 C CA . LYS A 1 87 ? 52.940 -5.178 -35.341 1.00 41.44 87 LYS A CA 1
ATOM 654 C C . LYS A 1 87 ? 51.691 -5.456 -34.489 1.00 41.44 87 LYS A C 1
ATOM 656 O O . LYS A 1 87 ? 51.754 -6.297 -33.594 1.00 41.44 87 LYS A O 1
ATOM 661 N N . LYS A 1 88 ? 50.560 -4.797 -34.786 1.00 44.44 88 LYS A N 1
ATOM 662 C CA . LYS A 1 88 ? 49.254 -5.058 -34.147 1.00 44.44 88 LYS A CA 1
ATOM 663 C C . LYS A 1 88 ? 48.883 -6.537 -34.316 1.00 44.44 88 LYS A C 1
ATOM 665 O O . LYS A 1 88 ? 48.443 -6.958 -35.385 1.00 44.44 88 LYS A O 1
ATOM 670 N N . LYS A 1 89 ? 49.078 -7.336 -33.268 1.00 39.97 89 LYS A N 1
ATOM 671 C CA . LYS A 1 89 ? 48.674 -8.743 -33.228 1.00 39.97 89 LYS A CA 1
ATOM 672 C C . LYS A 1 89 ? 47.192 -8.778 -32.848 1.00 39.97 89 LYS A C 1
ATOM 674 O O . LYS A 1 89 ? 46.830 -8.323 -31.768 1.00 39.97 89 LYS A O 1
ATOM 679 N N . LYS A 1 90 ? 46.327 -9.277 -33.740 1.00 39.78 90 LYS A N 1
ATOM 680 C CA . LYS A 1 90 ? 44.926 -9.577 -33.402 1.00 39.78 90 LYS A CA 1
ATOM 681 C C . LYS A 1 90 ? 44.931 -10.569 -32.236 1.00 39.78 90 LYS A C 1
ATOM 683 O O . LYS A 1 90 ? 45.409 -11.690 -32.403 1.00 39.78 90 LYS A O 1
ATOM 688 N N . CYS A 1 91 ? 44.437 -10.143 -31.075 1.00 40.19 91 CYS A N 1
ATOM 689 C CA . CYS A 1 91 ? 44.293 -11.007 -29.910 1.00 40.19 91 CYS A CA 1
ATOM 690 C C . CYS A 1 91 ? 43.198 -12.039 -30.210 1.00 40.19 91 CYS A C 1
ATOM 692 O O . CYS A 1 91 ? 42.016 -11.707 -30.289 1.00 40.19 91 CYS A O 1
ATOM 694 N N . LYS A 1 92 ? 43.623 -13.275 -30.484 1.00 41.50 92 LYS A N 1
ATOM 695 C CA . LYS A 1 92 ? 42.766 -14.420 -30.822 1.00 41.50 92 LYS A CA 1
ATOM 696 C C . LYS A 1 92 ? 42.530 -15.332 -29.608 1.00 41.50 92 LYS A C 1
ATOM 698 O O . LYS A 1 92 ? 41.922 -16.385 -29.754 1.00 41.50 92 LYS A O 1
ATOM 703 N N . ASP A 1 93 ? 42.966 -14.910 -28.424 1.00 48.88 93 ASP A N 1
ATOM 704 C CA . ASP A 1 93 ? 42.962 -15.732 -27.217 1.00 48.88 93 ASP A CA 1
ATOM 705 C C . ASP A 1 93 ? 41.877 -15.236 -26.260 1.00 48.88 93 ASP A C 1
ATOM 707 O O . ASP A 1 93 ? 42.131 -14.519 -25.298 1.00 48.88 93 ASP A O 1
ATOM 711 N N . LYS A 1 94 ? 40.624 -15.582 -26.574 1.00 50.09 94 LYS A N 1
ATOM 712 C CA . LYS A 1 94 ? 39.441 -15.123 -25.827 1.00 50.09 94 LYS A CA 1
ATOM 713 C C . LYS A 1 94 ? 39.231 -15.830 -24.477 1.00 50.09 94 LYS A C 1
ATOM 715 O O . LYS A 1 94 ? 38.471 -15.318 -23.668 1.00 50.09 94 LYS A O 1
ATOM 720 N N . TYR A 1 95 ? 39.910 -16.953 -24.215 1.00 51.41 95 TYR A N 1
ATOM 721 C CA . TYR A 1 95 ? 39.717 -17.766 -23.003 1.00 51.41 95 TYR A CA 1
ATOM 722 C C . TYR A 1 95 ? 41.020 -18.429 -22.535 1.00 51.41 95 TYR A C 1
ATOM 724 O O . TYR A 1 95 ? 41.204 -19.639 -22.642 1.00 51.41 95 TYR A O 1
ATOM 732 N N . LEU A 1 96 ? 41.956 -17.635 -22.018 1.00 55.91 96 LEU A N 1
ATOM 733 C CA . LEU A 1 96 ? 43.096 -18.164 -21.266 1.00 55.91 96 LEU A CA 1
ATOM 734 C C . LEU A 1 96 ? 42.734 -18.166 -19.777 1.00 55.91 96 LEU A C 1
ATOM 736 O O . LEU A 1 96 ? 42.441 -17.113 -19.216 1.00 55.91 96 LEU A O 1
ATOM 740 N N . ALA A 1 97 ? 42.826 -19.327 -19.120 1.00 50.06 97 ALA A N 1
ATOM 741 C CA . ALA A 1 97 ? 42.565 -19.501 -17.682 1.00 50.06 97 ALA A CA 1
ATOM 742 C C . ALA A 1 97 ? 43.353 -18.523 -16.781 1.00 50.06 97 ALA A C 1
ATOM 744 O O . ALA A 1 97 ? 42.944 -18.227 -15.663 1.00 50.06 97 ALA A O 1
ATOM 745 N N . LYS A 1 98 ? 44.452 -17.953 -17.297 1.00 52.78 98 LYS A N 1
ATOM 746 C CA . LYS A 1 98 ? 45.233 -16.892 -16.645 1.00 52.78 98 LYS A CA 1
ATOM 747 C C . LYS A 1 98 ? 44.441 -15.601 -16.385 1.00 52.78 98 LYS A C 1
ATOM 749 O O . LYS A 1 98 ? 44.841 -14.838 -15.515 1.00 52.78 98 LYS A O 1
ATOM 754 N N . HIS A 1 99 ? 43.340 -15.362 -17.100 1.00 52.28 99 HIS A N 1
ATOM 755 C CA . HIS A 1 99 ? 42.507 -14.167 -16.934 1.00 52.28 99 HIS A CA 1
ATOM 756 C C . HIS A 1 99 ? 41.342 -14.358 -15.945 1.00 52.28 99 HIS A C 1
ATOM 758 O O . HIS A 1 99 ? 40.737 -13.362 -15.564 1.00 52.28 99 HIS A O 1
ATOM 764 N N . SER A 1 100 ? 41.065 -15.587 -15.472 1.00 56.47 100 SER A N 1
ATOM 765 C CA . SER A 1 100 ? 39.953 -15.895 -14.541 1.00 56.47 100 SER A CA 1
ATOM 766 C C . SER A 1 100 ? 39.965 -15.010 -13.292 1.00 56.47 100 SER A C 1
ATOM 768 O O . SER A 1 100 ? 38.954 -14.424 -12.934 1.00 56.47 100 SER A O 1
ATOM 770 N N . ALA A 1 101 ? 41.143 -14.813 -12.695 1.00 56.38 101 ALA A N 1
ATOM 771 C CA . ALA A 1 101 ? 41.302 -14.016 -11.478 1.00 56.38 101 ALA A CA 1
ATOM 772 C C . ALA A 1 101 ? 41.039 -12.507 -11.667 1.00 56.38 101 ALA A C 1
ATOM 774 O O . ALA A 1 101 ? 40.911 -11.787 -10.680 1.00 56.38 101 ALA A O 1
ATOM 775 N N . ILE A 1 102 ? 41.010 -12.010 -12.910 1.00 54.22 102 ILE A N 1
ATOM 776 C CA . ILE A 1 102 ? 40.636 -10.623 -13.228 1.00 54.22 102 ILE A CA 1
ATOM 777 C C . ILE A 1 102 ? 39.111 -10.520 -13.351 1.00 54.22 102 ILE A C 1
ATOM 779 O O . ILE A 1 102 ? 38.540 -9.561 -12.841 1.00 54.22 102 ILE A O 1
ATOM 783 N N . PHE A 1 103 ? 38.463 -11.521 -13.959 1.00 52.28 103 PHE A N 1
ATOM 784 C CA . PHE A 1 103 ? 37.001 -11.604 -14.042 1.00 52.28 103 PHE A CA 1
ATOM 785 C C . PHE A 1 103 ? 36.361 -11.727 -12.652 1.00 52.28 103 PHE A C 1
ATOM 787 O O . PHE A 1 103 ? 35.425 -10.998 -12.364 1.00 52.28 103 PHE A O 1
ATOM 794 N N . ASP A 1 104 ? 36.944 -12.528 -11.751 1.00 56.31 104 ASP A N 1
ATOM 795 C CA . ASP A 1 104 ? 36.439 -12.701 -10.375 1.00 56.31 104 ASP A CA 1
ATOM 796 C C . ASP A 1 104 ? 36.582 -11.444 -9.488 1.00 56.31 104 ASP A C 1
ATOM 798 O O . ASP A 1 104 ? 35.970 -11.356 -8.425 1.00 56.31 104 ASP A O 1
ATOM 802 N N . ARG A 1 105 ? 37.433 -10.481 -9.874 1.00 54.88 105 ARG A N 1
ATOM 803 C CA . ARG A 1 105 ? 37.707 -9.253 -9.097 1.00 54.88 105 ARG A CA 1
ATOM 804 C C . ARG A 1 105 ? 36.916 -8.043 -9.564 1.00 54.88 105 ARG A C 1
ATOM 806 O O . ARG A 1 105 ? 36.775 -7.087 -8.804 1.00 54.88 105 ARG A O 1
ATOM 813 N N . LEU A 1 106 ? 36.491 -8.038 -10.821 1.00 55.53 106 LEU A N 1
ATOM 814 C CA . LEU A 1 106 ? 35.719 -6.946 -11.380 1.00 55.53 106 LEU A CA 1
ATOM 815 C C . LEU A 1 106 ? 34.250 -7.300 -11.177 1.00 55.53 106 LEU A C 1
ATOM 817 O O . LEU A 1 106 ? 33.719 -8.158 -11.870 1.00 55.53 106 LEU A O 1
ATOM 821 N N . ASP A 1 107 ? 33.605 -6.636 -10.224 1.00 56.09 107 ASP A N 1
ATOM 822 C CA . ASP A 1 107 ? 32.152 -6.682 -10.041 1.00 56.09 107 ASP A CA 1
ATOM 823 C C . ASP A 1 107 ? 31.477 -5.943 -11.218 1.00 56.09 107 ASP A C 1
ATOM 825 O O . ASP A 1 107 ? 30.985 -4.820 -11.093 1.00 56.09 107 ASP A O 1
ATOM 829 N N . VAL A 1 108 ? 31.592 -6.502 -12.432 1.00 63.44 108 VAL A N 1
ATOM 830 C CA . VAL A 1 108 ? 31.062 -5.907 -13.664 1.00 63.44 108 VAL A CA 1
ATOM 831 C C . VAL A 1 108 ? 29.582 -6.225 -13.735 1.00 63.44 108 VAL A C 1
ATOM 833 O O . VAL A 1 108 ? 29.156 -7.206 -14.339 1.00 63.44 108 VAL A O 1
ATOM 836 N N . VAL A 1 109 ? 28.772 -5.361 -13.138 1.00 70.44 109 VAL A N 1
ATOM 837 C CA . VAL A 1 109 ? 27.326 -5.455 -13.300 1.00 70.44 109 VAL A CA 1
ATOM 838 C C . VAL A 1 109 ? 26.983 -4.989 -14.718 1.00 70.44 109 VAL A C 1
ATOM 840 O O . VAL A 1 109 ? 27.039 -3.802 -15.023 1.00 70.44 109 VAL A O 1
ATOM 843 N N . SER A 1 110 ? 26.680 -5.928 -15.615 1.00 85.88 110 SER A N 1
ATOM 844 C CA . SER A 1 110 ? 26.258 -5.638 -16.994 1.00 85.88 110 SER A CA 1
ATOM 845 C C . SER A 1 110 ? 24.752 -5.360 -17.060 1.00 85.88 110 SER A C 1
ATOM 847 O O . SER A 1 110 ? 24.307 -4.327 -17.569 1.00 85.88 110 SER A O 1
ATOM 849 N N . TYR A 1 111 ? 23.968 -6.261 -16.474 1.00 91.75 111 TYR A N 1
ATOM 850 C CA . TYR A 1 111 ? 22.515 -6.226 -16.458 1.00 91.75 111 TYR A CA 1
ATOM 851 C C . TYR A 1 111 ? 21.977 -6.698 -15.109 1.00 91.75 111 TYR A C 1
ATOM 853 O O . TYR A 1 111 ? 22.525 -7.603 -14.489 1.00 91.75 111 TYR A O 1
ATOM 861 N N . GLU A 1 112 ? 20.859 -6.124 -14.682 1.00 93.38 112 GLU A N 1
ATOM 862 C CA . GLU A 1 112 ? 20.128 -6.556 -13.489 1.00 93.38 112 GLU A CA 1
ATOM 863 C C . GLU A 1 112 ? 18.753 -7.076 -13.895 1.00 93.38 112 GLU A C 1
ATOM 865 O O . GLU A 1 112 ? 18.006 -6.372 -14.571 1.00 93.38 112 GLU A O 1
ATOM 870 N N . GLU A 1 113 ? 18.388 -8.295 -13.503 1.00 92.19 113 GLU A N 1
ATOM 871 C CA . GLU A 1 113 ? 17.053 -8.820 -13.796 1.00 92.19 113 GLU A CA 1
ATOM 872 C C . GLU A 1 113 ? 15.979 -8.049 -13.014 1.00 92.19 113 GLU A C 1
ATOM 874 O O . GLU A 1 113 ? 16.081 -7.853 -11.804 1.00 92.19 113 GLU A O 1
ATOM 879 N N . VAL A 1 114 ? 14.927 -7.609 -13.709 1.00 93.19 114 VAL A N 1
ATOM 880 C CA . VAL A 1 114 ? 13.848 -6.804 -13.126 1.00 93.19 114 VAL A CA 1
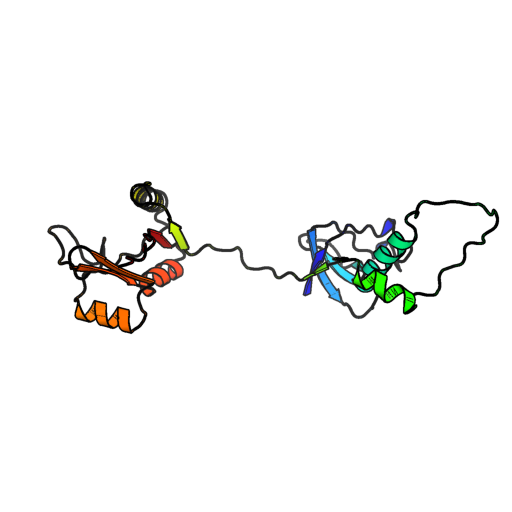ATOM 881 C C . VAL A 1 114 ? 12.477 -7.380 -13.455 1.00 93.19 114 VAL A C 1
ATOM 883 O O . VAL A 1 114 ? 12.253 -7.994 -14.497 1.00 93.19 114 VAL A O 1
ATOM 886 N N . VAL A 1 115 ? 11.509 -7.122 -12.578 1.00 90.62 115 VAL A N 1
ATOM 887 C CA . VAL A 1 115 ? 10.100 -7.468 -12.790 1.00 90.62 115 VAL A CA 1
ATOM 888 C C . VAL A 1 115 ? 9.249 -6.223 -12.590 1.00 90.62 115 VAL A C 1
ATOM 890 O O . VAL A 1 115 ? 9.399 -5.495 -11.608 1.00 90.62 115 VAL A O 1
ATOM 893 N N . ARG A 1 116 ? 8.316 -5.973 -13.515 1.00 83.56 116 ARG A N 1
ATOM 894 C CA . ARG A 1 116 ? 7.342 -4.891 -13.356 1.00 83.56 116 ARG A CA 1
ATOM 895 C C . ARG A 1 116 ? 6.297 -5.302 -12.327 1.00 83.56 116 ARG A C 1
ATOM 897 O O . ARG A 1 116 ? 5.389 -6.072 -12.630 1.00 83.56 116 ARG A O 1
ATOM 904 N N . LEU A 1 117 ? 6.398 -4.739 -11.133 1.00 81.00 117 LEU A N 1
ATOM 905 C CA . LEU A 1 117 ? 5.329 -4.827 -10.150 1.00 81.00 117 LEU A CA 1
ATOM 906 C C . LEU A 1 117 ? 4.203 -3.847 -10.521 1.00 81.00 117 LEU A C 1
ATOM 908 O O . LEU A 1 117 ? 4.472 -2.778 -11.085 1.00 81.00 117 LEU A O 1
ATOM 912 N N . PRO A 1 118 ? 2.931 -4.178 -10.230 1.00 76.31 118 PRO A N 1
ATOM 913 C CA . PRO A 1 118 ? 1.870 -3.181 -10.274 1.00 76.31 118 PRO A CA 1
ATOM 914 C C . PRO A 1 118 ? 2.266 -1.990 -9.396 1.00 76.31 118 PRO A C 1
ATOM 916 O O . PRO A 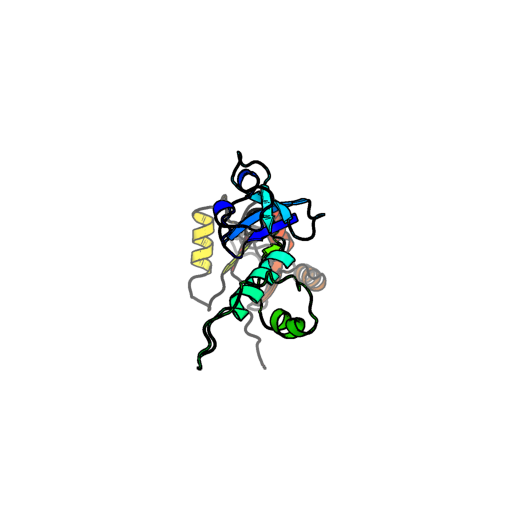1 118 ? 2.977 -2.162 -8.404 1.00 76.31 118 PRO A O 1
ATOM 919 N N . ALA A 1 119 ? 1.812 -0.785 -9.762 1.00 73.50 119 ALA A N 1
ATOM 920 C CA . ALA A 1 119 ? 2.078 0.414 -8.973 1.00 73.50 119 ALA A CA 1
ATOM 921 C C . ALA A 1 119 ? 1.785 0.112 -7.500 1.00 73.50 119 ALA A C 1
ATOM 923 O O . ALA A 1 119 ? 0.687 -0.348 -7.176 1.00 73.50 119 ALA A O 1
ATOM 924 N N . PHE A 1 120 ? 2.788 0.299 -6.640 1.00 68.00 120 PHE A N 1
ATOM 925 C CA . PHE A 1 120 ? 2.714 -0.061 -5.231 1.00 68.00 120 PHE A CA 1
ATOM 926 C C . PHE A 1 120 ? 1.590 0.738 -4.562 1.00 68.00 120 PHE A C 1
ATOM 928 O O . PHE A 1 120 ? 1.773 1.878 -4.129 1.00 68.00 120 PHE A O 1
ATOM 935 N N . LYS A 1 121 ? 0.390 0.152 -4.512 1.00 69.75 121 LYS A N 1
ATOM 936 C CA . LYS A 1 121 ? -0.738 0.702 -3.771 1.00 69.75 121 LYS A CA 1
ATOM 937 C C . LYS A 1 121 ? -0.465 0.431 -2.302 1.00 69.75 121 LYS A C 1
ATOM 939 O O . LYS A 1 121 ? -0.653 -0.685 -1.824 1.00 69.75 121 LYS A O 1
ATOM 944 N N . ARG A 1 122 ? 0.011 1.457 -1.598 1.00 79.25 122 ARG A N 1
ATOM 945 C CA . ARG A 1 122 ? 0.114 1.450 -0.137 1.00 79.25 122 ARG A CA 1
ATOM 946 C C . ARG A 1 122 ? -1.283 1.228 0.428 1.00 79.25 122 ARG A C 1
ATOM 948 O O . ARG A 1 122 ? -2.108 2.128 0.359 1.00 79.25 122 ARG A O 1
ATOM 955 N N . LYS A 1 123 ? -1.548 0.025 0.936 1.00 86.88 123 LYS A N 1
ATOM 956 C CA . LYS A 1 123 ? -2.849 -0.332 1.519 1.00 86.88 123 LYS A CA 1
ATOM 957 C C . LYS A 1 123 ? -2.999 0.158 2.963 1.00 86.88 123 LYS A C 1
ATOM 959 O O . LYS A 1 123 ? -4.114 0.310 3.444 1.00 86.88 123 LYS A O 1
ATOM 964 N N . THR A 1 124 ? -1.885 0.439 3.636 1.00 93.44 124 THR A N 1
ATOM 965 C CA . THR A 1 124 ? -1.860 0.850 5.043 1.00 93.44 124 THR A CA 1
ATOM 966 C C . THR A 1 124 ? -0.854 1.977 5.256 1.00 93.44 124 THR A C 1
ATOM 968 O O . THR A 1 124 ? 0.254 1.932 4.718 1.00 93.44 124 THR A O 1
ATOM 971 N N . LEU A 1 125 ? -1.234 2.968 6.058 1.00 94.50 125 LEU A N 1
ATOM 972 C CA . LEU A 1 125 ? -0.391 4.034 6.584 1.00 94.50 125 LEU A CA 1
ATOM 973 C C . LEU A 1 125 ? -0.313 3.871 8.105 1.00 94.50 125 LEU A C 1
ATOM 975 O O . LEU A 1 125 ? -1.339 3.937 8.773 1.00 94.50 125 LEU A O 1
ATOM 979 N N . VAL A 1 126 ? 0.886 3.674 8.652 1.00 93.75 126 VAL A N 1
ATOM 980 C CA . VAL A 1 126 ? 1.095 3.548 10.103 1.00 93.75 126 VAL A CA 1
ATOM 981 C C . VAL A 1 126 ? 1.740 4.824 10.628 1.00 93.75 126 VAL A C 1
ATOM 983 O O . VAL A 1 126 ? 2.808 5.217 10.162 1.00 93.75 126 VAL A O 1
ATOM 986 N N . LEU A 1 127 ? 1.087 5.473 11.588 1.00 92.56 127 LEU A N 1
ATOM 987 C CA . LEU A 1 127 ? 1.577 6.664 12.271 1.00 92.56 127 LEU A CA 1
ATOM 988 C C . LEU A 1 127 ? 2.317 6.241 13.543 1.00 92.56 127 LEU A C 1
ATOM 990 O O . LEU A 1 127 ? 1.708 5.797 14.515 1.00 92.56 127 LEU A O 1
ATOM 994 N N . ILE A 1 128 ? 3.641 6.396 13.535 1.00 90.56 128 ILE A N 1
ATOM 995 C CA . ILE A 1 128 ? 4.523 6.057 14.658 1.00 90.56 128 ILE A CA 1
ATOM 996 C C . ILE A 1 128 ? 5.149 7.344 15.189 1.00 90.56 128 ILE A C 1
ATOM 998 O O . ILE A 1 128 ? 5.558 8.213 14.421 1.00 90.56 128 ILE A O 1
ATOM 1002 N N . GLY A 1 129 ? 5.222 7.474 16.508 1.00 87.06 129 GLY A N 1
ATOM 1003 C CA . GLY A 1 129 ? 5.794 8.635 17.176 1.00 87.06 129 GLY A CA 1
ATOM 1004 C C . GLY A 1 129 ? 5.552 8.580 18.679 1.00 87.06 129 GLY A C 1
ATOM 1005 O O . GLY A 1 129 ? 4.743 7.781 19.149 1.00 87.06 129 GLY A O 1
ATOM 1006 N N . ALA A 1 130 ? 6.259 9.426 19.430 1.00 85.62 130 ALA A N 1
ATOM 1007 C CA . ALA A 1 130 ? 6.075 9.535 20.873 1.00 85.62 130 ALA A CA 1
ATOM 1008 C C . ALA A 1 130 ? 4.637 9.952 21.234 1.00 85.62 130 ALA A C 1
ATOM 1010 O O . ALA A 1 130 ? 3.895 10.513 20.419 1.00 85.62 130 ALA A O 1
ATOM 1011 N N . SER A 1 131 ? 4.234 9.697 22.477 1.00 82.88 131 SER A N 1
ATOM 1012 C CA . SER A 1 131 ? 2.940 10.165 22.970 1.00 82.88 131 SER A CA 1
ATOM 1013 C C . SER A 1 131 ? 2.859 11.699 22.904 1.00 82.88 131 SER A C 1
ATOM 1015 O O . SER A 1 131 ? 3.837 12.393 23.178 1.00 82.88 131 SER A O 1
ATOM 1017 N N . GLY A 1 132 ? 1.713 12.242 22.484 1.00 85.12 132 GLY A N 1
ATOM 1018 C CA . GLY A 1 132 ? 1.483 13.693 22.401 1.00 85.12 132 GLY A CA 1
ATOM 1019 C C . GLY A 1 132 ? 1.992 14.413 21.140 1.00 85.12 132 GLY A C 1
ATOM 1020 O O . GLY A 1 132 ? 1.675 15.585 20.969 1.00 85.12 132 GLY A O 1
ATOM 1021 N N . VAL A 1 133 ? 2.685 13.750 20.203 1.00 90.44 133 VAL A N 1
ATOM 1022 C CA . VAL A 1 133 ? 3.217 14.407 18.977 1.00 90.44 133 VAL A CA 1
ATOM 1023 C C . VAL A 1 133 ? 2.160 14.741 17.909 1.00 90.44 133 VAL A C 1
ATOM 1025 O O . VAL A 1 133 ? 2.497 15.173 16.811 1.00 90.44 133 VAL A O 1
ATOM 1028 N N . GLY A 1 134 ? 0.873 14.522 18.196 1.00 91.88 134 GLY A N 1
ATOM 1029 C CA . GLY A 1 134 ? -0.225 14.866 17.286 1.00 91.88 134 GLY A CA 1
ATOM 1030 C C . GLY A 1 134 ? -0.614 13.787 16.268 1.00 91.88 134 GLY A C 1
ATOM 1031 O O . GLY A 1 134 ? -1.308 14.096 15.302 1.00 91.88 134 GLY A O 1
ATOM 1032 N N . ARG A 1 135 ? -0.241 12.515 16.472 1.00 92.56 135 ARG A N 1
ATOM 1033 C CA . ARG A 1 135 ? -0.616 11.397 15.574 1.00 92.56 135 ARG A CA 1
ATOM 1034 C C . ARG A 1 135 ? -2.123 11.304 15.336 1.00 92.56 135 ARG A C 1
ATOM 1036 O O . ARG A 1 135 ? -2.566 11.284 14.190 1.00 92.56 135 ARG A O 1
ATOM 1043 N N . SER A 1 136 ? -2.915 11.368 16.404 1.00 90.75 136 SER A N 1
ATOM 1044 C CA . SER A 1 136 ? -4.375 11.332 16.303 1.00 90.75 136 SER A CA 1
ATOM 1045 C C . SER A 1 136 ? -4.945 12.561 15.583 1.00 90.75 136 SER A C 1
ATOM 1047 O O . SER A 1 136 ? -5.952 12.447 14.889 1.00 90.75 136 SER A O 1
ATOM 1049 N N . HIS A 1 137 ? -4.281 13.721 15.674 1.00 93.62 137 HIS A N 1
ATOM 1050 C CA . HIS A 1 137 ? -4.664 14.911 14.911 1.00 93.62 137 HIS A CA 1
ATOM 1051 C C . HIS A 1 137 ? -4.422 14.705 13.410 1.00 93.62 137 HIS A C 1
ATOM 1053 O O . HIS A 1 137 ? -5.324 14.944 12.612 1.00 93.62 137 HIS A O 1
ATOM 1059 N N . ILE A 1 138 ? -3.253 14.176 13.029 1.00 94.94 138 ILE A N 1
ATOM 1060 C CA . ILE A 1 138 ? -2.927 13.835 11.634 1.00 94.94 138 ILE A CA 1
ATOM 1061 C C . ILE A 1 138 ? -3.913 12.797 11.090 1.00 94.94 138 ILE A C 1
ATOM 1063 O O . ILE A 1 138 ? -4.454 12.979 10.002 1.00 94.94 138 ILE A O 1
ATOM 1067 N N . LYS A 1 139 ? -4.197 11.739 11.861 1.00 94.62 139 LYS A N 1
ATOM 1068 C CA . LYS A 1 139 ? -5.210 10.732 11.524 1.00 94.62 139 LYS A CA 1
ATOM 1069 C C . LYS A 1 139 ? -6.555 11.390 11.210 1.00 94.62 139 LYS A C 1
ATOM 1071 O O . LYS A 1 139 ? -7.095 11.185 10.128 1.00 94.62 139 LYS A O 1
ATOM 1076 N N . ASN A 1 140 ? -7.078 12.197 12.131 1.00 94.06 140 ASN A N 1
ATOM 1077 C CA . ASN A 1 140 ? -8.387 12.828 11.972 1.00 94.06 140 ASN A CA 1
ATOM 1078 C C . ASN A 1 140 ? -8.411 13.806 10.787 1.00 94.06 140 ASN A C 1
ATOM 1080 O O . ASN A 1 140 ? -9.396 13.847 10.055 1.00 94.06 140 ASN A O 1
ATOM 1084 N N . ALA A 1 141 ? -7.320 14.541 10.554 1.00 96.06 141 ALA A N 1
ATOM 1085 C CA . ALA A 1 141 ? -7.186 15.424 9.401 1.00 96.06 141 ALA A CA 1
ATOM 1086 C C . ALA A 1 141 ? -7.225 14.650 8.071 1.00 96.06 141 ALA A C 1
ATOM 1088 O O . ALA A 1 141 ? -7.934 15.063 7.158 1.00 96.06 141 ALA A O 1
ATOM 1089 N N . LEU A 1 142 ? -6.527 13.511 7.971 1.00 95.88 142 LEU A N 1
ATOM 1090 C CA . LEU A 1 142 ? -6.539 12.658 6.775 1.00 95.88 142 LEU A CA 1
ATOM 1091 C C . LEU A 1 142 ? -7.937 12.105 6.475 1.00 95.88 142 LEU A C 1
ATOM 1093 O O . LEU A 1 142 ? -8.381 12.147 5.329 1.00 95.88 142 LEU A O 1
ATOM 1097 N N . LEU A 1 143 ? -8.632 11.616 7.505 1.00 94.75 143 LEU A N 1
ATOM 1098 C CA . LEU A 1 143 ? -9.987 11.074 7.367 1.00 94.75 143 LEU A CA 1
ATOM 1099 C C . LEU A 1 143 ? -10.995 12.155 6.958 1.00 94.75 143 LEU A C 1
ATOM 1101 O O . LEU A 1 143 ? -11.870 11.894 6.141 1.00 94.75 143 LEU A O 1
ATOM 1105 N N . ALA A 1 144 ? -10.864 13.369 7.502 1.00 95.81 144 ALA A N 1
ATOM 1106 C CA . ALA A 1 144 ? -11.765 14.476 7.194 1.00 95.81 144 ALA A CA 1
ATOM 1107 C C . ALA A 1 144 ? -11.528 15.070 5.797 1.00 95.81 144 ALA A C 1
ATOM 1109 O O . ALA A 1 144 ? -12.483 15.445 5.122 1.00 95.81 144 ALA A O 1
ATOM 1110 N N . GLN A 1 145 ? -10.269 15.172 5.360 1.00 96.75 145 GLN A N 1
ATOM 1111 C CA . GLN A 1 145 ? -9.920 15.784 4.073 1.00 96.75 145 GLN A CA 1
ATOM 1112 C C . GLN A 1 145 ? -10.118 14.837 2.884 1.00 96.75 145 GLN A C 1
ATOM 1114 O O . GLN A 1 145 ? -10.378 15.306 1.778 1.00 96.75 145 GLN A O 1
ATOM 1119 N N . ASN A 1 146 ? -9.982 13.523 3.089 1.00 95.19 146 ASN A N 1
ATOM 1120 C CA . ASN A 1 146 ? -10.082 12.521 2.025 1.00 95.19 146 ASN A CA 1
ATOM 1121 C C . ASN A 1 146 ? -10.808 11.244 2.497 1.00 95.19 146 ASN A C 1
ATOM 1123 O O . ASN A 1 146 ? -10.200 10.161 2.518 1.00 95.19 146 ASN A O 1
ATOM 1127 N N . PRO A 1 147 ? -12.097 11.338 2.870 1.00 94.44 147 PRO A N 1
ATOM 1128 C CA . PRO A 1 147 ? -12.875 10.200 3.364 1.00 94.44 147 PRO A CA 1
ATOM 1129 C C . PRO A 1 147 ? -12.999 9.063 2.338 1.00 94.44 147 PRO A C 1
ATOM 1131 O O . PRO A 1 147 ? -13.118 7.900 2.704 1.00 94.44 147 PRO A O 1
ATOM 1134 N N . GLU A 1 148 ? -12.914 9.364 1.044 1.00 94.50 148 GLU A N 1
ATOM 1135 C CA . GLU A 1 148 ? -12.936 8.388 -0.046 1.00 94.50 148 GLU A CA 1
ATOM 1136 C C . GLU A 1 148 ? -11.622 7.607 -0.194 1.00 94.50 148 GLU A C 1
ATOM 1138 O O . GLU A 1 148 ? -11.593 6.561 -0.841 1.00 94.50 148 GLU A O 1
ATOM 1143 N N . ARG A 1 149 ? -10.524 8.095 0.401 1.00 93.88 149 ARG A N 1
ATOM 1144 C CA . ARG A 1 149 ? -9.190 7.482 0.290 1.00 93.88 149 ARG A CA 1
ATOM 1145 C C . ARG A 1 149 ? -8.707 6.845 1.578 1.00 93.88 149 ARG A C 1
ATOM 1147 O O . ARG A 1 149 ? -7.973 5.864 1.492 1.00 93.88 149 ARG A O 1
ATOM 1154 N N . PHE A 1 150 ? -9.066 7.388 2.737 1.00 95.94 150 PHE A N 1
ATOM 1155 C CA . PHE A 1 150 ? -8.584 6.912 4.031 1.00 95.94 150 PHE A CA 1
ATOM 1156 C C . PHE A 1 150 ? -9.730 6.421 4.902 1.00 95.94 150 PHE A C 1
ATOM 1158 O O . PHE A 1 150 ? -10.784 7.044 4.966 1.00 95.94 150 PHE A O 1
ATOM 1165 N N . ALA A 1 151 ? -9.480 5.337 5.627 1.00 95.50 151 ALA A N 1
ATOM 1166 C CA . ALA A 1 151 ? -10.374 4.853 6.665 1.00 95.50 151 ALA A CA 1
ATOM 1167 C C . ALA A 1 151 ? -9.573 4.431 7.899 1.00 95.50 151 ALA A C 1
ATOM 1169 O O . ALA A 1 151 ? -8.403 4.048 7.803 1.00 95.50 151 ALA A O 1
ATOM 1170 N N . TYR A 1 152 ? -10.211 4.509 9.062 1.00 94.81 152 TYR A N 1
ATOM 1171 C CA . TYR A 1 152 ? -9.645 4.071 10.331 1.00 94.81 152 TYR A CA 1
ATOM 1172 C C . TYR A 1 152 ? -10.373 2.809 10.799 1.00 94.81 152 TYR A C 1
ATOM 1174 O O . TYR A 1 152 ? -11.603 2.831 10.873 1.00 94.81 152 TYR A O 1
ATOM 1182 N N . PRO A 1 153 ? -9.661 1.708 11.094 1.00 94.81 153 PRO A N 1
ATOM 1183 C CA . PRO A 1 153 ? -10.292 0.515 11.637 1.00 94.81 153 PRO A CA 1
ATOM 1184 C C . PRO A 1 153 ? -10.681 0.775 13.093 1.00 94.81 153 PRO A C 1
ATOM 1186 O O . PRO A 1 153 ? -9.809 0.956 13.941 1.00 94.81 153 PRO A O 1
ATOM 1189 N N . ALA A 1 154 ? -11.985 0.790 13.378 1.00 93.06 154 ALA A N 1
ATOM 1190 C CA . ALA A 1 154 ? -12.488 0.967 14.735 1.00 93.06 154 ALA A CA 1
ATOM 1191 C C . ALA A 1 154 ? -11.969 -0.168 15.648 1.00 93.06 154 ALA A C 1
ATOM 1193 O O . ALA A 1 154 ? -12.201 -1.351 15.359 1.00 93.06 154 ALA A O 1
ATOM 1194 N N . PRO A 1 155 ? -11.241 0.150 16.733 1.00 93.94 155 PRO A N 1
ATOM 1195 C CA . PRO A 1 155 ? -10.754 -0.856 17.663 1.00 93.94 155 PRO A CA 1
ATOM 1196 C C . PRO A 1 155 ? -11.904 -1.469 18.466 1.00 93.94 155 PRO A C 1
ATOM 1198 O O . PRO A 1 155 ? -12.952 -0.864 18.679 1.00 93.94 155 PRO A O 1
ATOM 1201 N N . HIS A 1 156 ? -11.691 -2.686 18.945 1.00 95.56 156 HIS A N 1
ATOM 1202 C CA . HIS A 1 156 ? -12.592 -3.369 19.860 1.00 95.56 156 HIS A CA 1
ATOM 1203 C C . HIS A 1 156 ? -12.190 -3.051 21.296 1.00 95.56 156 HIS A C 1
ATOM 1205 O O . HIS A 1 156 ? -11.002 -2.897 21.590 1.00 95.56 156 HIS A O 1
ATOM 1211 N N . THR A 1 157 ? -13.168 -2.961 22.191 1.00 95.75 157 THR A N 1
ATOM 1212 C CA . THR A 1 157 ? -12.934 -2.735 23.614 1.00 95.75 157 THR A CA 1
ATOM 1213 C C . THR A 1 157 ? -13.900 -3.520 24.488 1.00 95.75 157 THR A C 1
ATOM 1215 O O . THR A 1 157 ? -15.055 -3.720 24.122 1.00 95.75 157 THR A O 1
ATOM 1218 N N . THR A 1 158 ? -13.426 -3.932 25.665 1.00 96.81 158 THR A N 1
ATOM 1219 C CA . THR A 1 158 ? -14.269 -4.520 26.720 1.00 96.81 158 THR A CA 1
ATOM 1220 C C . THR A 1 158 ? -14.906 -3.473 27.627 1.00 96.81 158 THR A C 1
ATOM 1222 O O . THR A 1 158 ? -15.714 -3.816 28.490 1.00 96.81 158 THR A O 1
ATOM 1225 N N . ARG A 1 159 ? -14.529 -2.200 27.458 1.00 95.50 159 ARG A N 1
ATOM 1226 C CA . ARG A 1 159 ? -15.102 -1.075 28.191 1.00 95.50 159 ARG A CA 1
ATOM 1227 C C . ARG A 1 159 ? -16.594 -0.961 27.868 1.00 95.50 159 ARG A C 1
ATOM 1229 O O . ARG A 1 159 ? -16.949 -1.042 26.697 1.00 95.50 159 ARG A O 1
ATOM 1236 N N . PRO A 1 160 ? -17.480 -0.678 28.834 1.00 94.00 160 PRO A N 1
ATOM 1237 C CA . PRO A 1 160 ? -18.875 -0.396 28.518 1.00 94.00 160 PRO A CA 1
ATOM 1238 C C . PRO A 1 160 ? -19.031 0.912 27.708 1.00 94.00 160 PRO A C 1
ATOM 1240 O O . PRO A 1 160 ? -18.293 1.884 27.947 1.00 94.00 160 PRO A O 1
ATOM 1243 N N . PRO A 1 161 ? -20.009 0.979 26.784 1.00 94.75 161 PRO A N 1
ATOM 1244 C CA . PRO A 1 161 ? -20.290 2.192 26.022 1.00 94.75 161 PRO A CA 1
ATOM 1245 C C . PRO A 1 161 ? -20.724 3.332 26.948 1.00 94.75 161 PRO A C 1
ATOM 1247 O O . PRO A 1 161 ? -21.538 3.155 27.859 1.00 94.75 161 PRO A O 1
ATOM 1250 N N . ARG A 1 162 ? -20.181 4.530 26.723 1.00 94.00 162 ARG A N 1
ATOM 1251 C CA . ARG A 1 162 ? -20.603 5.755 27.418 1.00 94.00 162 ARG A CA 1
ATOM 1252 C C . ARG A 1 162 ? -21.859 6.331 26.776 1.00 94.00 162 ARG A C 1
ATOM 1254 O O . ARG A 1 162 ? -22.210 6.035 25.638 1.00 94.00 162 ARG A O 1
ATOM 1261 N N . LYS A 1 163 ? -22.524 7.228 27.507 1.00 93.75 163 LYS A N 1
ATOM 1262 C CA . LYS A 1 163 ? -23.689 7.960 27.003 1.00 93.75 163 LYS A CA 1
ATOM 1263 C C . LYS A 1 163 ? -23.315 8.738 25.733 1.00 93.75 163 LYS A C 1
ATOM 1265 O O . LYS A 1 163 ? -22.513 9.663 25.803 1.00 93.75 163 LYS A O 1
ATOM 1270 N N . GLY A 1 164 ? -23.929 8.374 24.608 1.00 91.81 164 GLY A N 1
ATOM 1271 C CA . GLY A 1 164 ? -23.693 8.989 23.298 1.00 91.81 164 GLY A CA 1
ATOM 1272 C C . GLY A 1 164 ? -22.702 8.239 22.402 1.00 91.81 164 GLY A C 1
ATOM 1273 O O . GLY A 1 164 ? -22.575 8.605 21.239 1.00 91.81 164 GLY A O 1
ATOM 1274 N N . GLU A 1 165 ? -22.040 7.189 22.897 1.00 92.81 165 GLU A N 1
ATOM 1275 C CA . GLU A 1 165 ? -21.246 6.288 22.055 1.00 92.81 165 GLU A CA 1
ATOM 1276 C C . GLU A 1 165 ? -22.167 5.252 21.392 1.00 92.81 165 GLU A C 1
ATOM 1278 O O . GLU A 1 165 ? -23.053 4.690 22.038 1.00 92.81 165 GLU A O 1
ATOM 1283 N N . ALA A 1 166 ? -21.950 5.003 20.102 1.00 91.94 166 ALA A N 1
ATOM 1284 C CA . ALA A 1 166 ? -22.635 3.964 19.341 1.00 91.94 166 ALA A CA 1
ATOM 1285 C C . ALA A 1 166 ? -21.648 2.851 18.974 1.00 91.94 166 ALA A C 1
ATOM 1287 O O . ALA A 1 166 ? -20.483 3.126 18.670 1.00 91.94 166 ALA A O 1
ATOM 1288 N N . ASP A 1 167 ? -22.120 1.605 18.995 1.00 92.19 167 ASP A N 1
ATOM 1289 C CA . ASP A 1 167 ? -21.313 0.457 18.591 1.00 92.19 167 ASP A CA 1
ATOM 1290 C C . ASP A 1 167 ? -20.937 0.540 17.105 1.00 92.19 167 ASP A C 1
ATOM 1292 O O . ASP A 1 167 ? -21.768 0.867 16.255 1.00 92.19 167 ASP A O 1
ATOM 1296 N N . GLY A 1 168 ? -19.663 0.295 16.805 1.00 86.06 168 GLY A N 1
ATOM 1297 C CA . GLY A 1 168 ? -19.101 0.363 15.456 1.00 86.06 168 GLY A CA 1
ATOM 1298 C C . GLY A 1 168 ? -18.829 1.770 14.920 1.00 86.06 168 GLY A C 1
ATOM 1299 O O . GLY A 1 168 ? -18.387 1.892 13.780 1.00 86.06 168 GLY A O 1
ATOM 1300 N N . ALA A 1 169 ? -19.056 2.825 15.712 1.00 87.94 169 ALA A N 1
ATOM 1301 C CA . ALA A 1 169 ? -18.682 4.188 15.332 1.00 87.94 169 ALA A CA 1
ATOM 1302 C C . ALA A 1 169 ? -17.202 4.473 15.645 1.00 87.94 169 ALA A C 1
ATOM 1304 O O . ALA A 1 169 ? -16.378 4.574 14.741 1.00 87.94 169 ALA A O 1
ATOM 1305 N N . GLU A 1 170 ? -16.858 4.592 16.929 1.00 87.81 170 GLU A N 1
ATOM 1306 C CA . GLU A 1 170 ? -15.472 4.816 17.376 1.00 87.81 170 GLU A CA 1
ATOM 1307 C C . GLU A 1 170 ? -14.838 3.539 17.940 1.00 87.81 170 GLU A C 1
ATOM 1309 O O . GLU A 1 170 ? -13.637 3.324 17.788 1.00 87.81 170 GLU A O 1
ATOM 1314 N N . TYR A 1 171 ? -15.658 2.675 18.545 1.00 93.25 171 TYR A N 1
ATOM 1315 C CA . TYR A 1 171 ? -15.255 1.393 19.110 1.00 93.25 171 TYR A CA 1
ATOM 1316 C C . TYR A 1 171 ? -16.286 0.314 18.783 1.00 93.25 171 TYR A C 1
ATOM 1318 O O . TYR A 1 171 ? -17.476 0.603 18.655 1.00 93.25 171 TYR A O 1
ATOM 1326 N N . HIS A 1 172 ? -15.824 -0.931 18.719 1.00 95.50 172 HIS A N 1
ATOM 1327 C CA . HIS A 1 172 ? -16.673 -2.113 18.834 1.00 95.50 172 HIS A CA 1
ATOM 1328 C C . HIS A 1 172 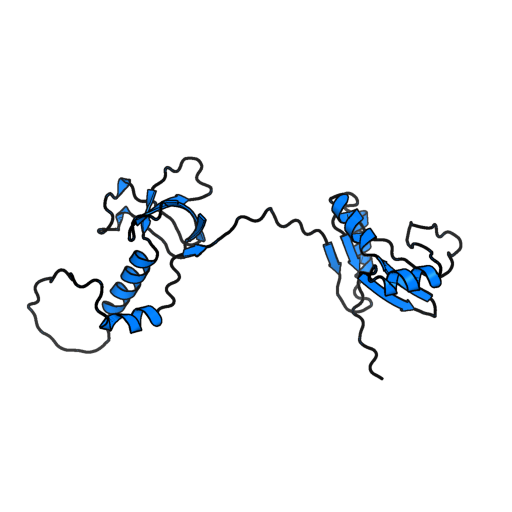? -16.678 -2.596 20.284 1.00 95.50 172 HIS A C 1
ATOM 1330 O O . HIS A 1 172 ? -15.635 -2.970 20.824 1.00 95.50 172 HIS A O 1
ATOM 1336 N N . PHE A 1 173 ? -17.837 -2.574 20.928 1.00 96.25 173 PHE A N 1
ATOM 1337 C CA . PHE A 1 173 ? -17.982 -2.964 22.326 1.00 96.25 173 PHE A CA 1
ATOM 1338 C C . PHE A 1 173 ? -18.239 -4.469 22.417 1.00 96.25 173 PHE A C 1
ATOM 1340 O O . PHE A 1 173 ? -19.290 -4.955 22.008 1.00 96.25 173 PHE A O 1
ATOM 1347 N N . VAL A 1 174 ? -17.275 -5.213 22.958 1.00 96.50 174 VAL A N 1
ATOM 1348 C CA . VAL A 1 174 ? -17.311 -6.682 23.037 1.00 96.50 174 VAL A CA 1
ATOM 1349 C C . VAL A 1 174 ? -17.162 -7.170 24.471 1.00 96.50 174 VAL A C 1
ATOM 1351 O O . VAL A 1 174 ? -16.679 -6.457 25.348 1.00 96.50 174 VAL A O 1
ATOM 1354 N N . SER A 1 175 ? -17.562 -8.412 24.735 1.00 96.88 175 SER A N 1
ATOM 1355 C CA . SER A 1 175 ? -17.337 -9.014 26.050 1.00 96.88 175 SER A CA 1
ATOM 1356 C C . SER A 1 175 ? -15.858 -9.359 26.261 1.00 96.88 175 SER A C 1
ATOM 1358 O O . SER A 1 175 ? -15.111 -9.604 25.311 1.00 96.88 175 SER A O 1
ATOM 1360 N N . ALA A 1 176 ? -15.428 -9.434 27.524 1.00 95.56 176 ALA A N 1
ATOM 1361 C CA . ALA A 1 176 ? -14.074 -9.883 27.861 1.00 95.56 176 ALA A CA 1
ATOM 1362 C C . ALA A 1 176 ? -13.785 -11.307 27.355 1.00 95.56 176 ALA A C 1
ATOM 1364 O O . ALA A 1 176 ? -12.666 -11.601 26.942 1.00 95.56 176 ALA A O 1
ATOM 1365 N N . GLU A 1 177 ? -14.801 -12.174 27.335 1.00 96.81 177 GLU A N 1
ATOM 1366 C CA . GLU A 1 177 ? -14.684 -13.533 26.806 1.00 96.81 177 GLU A CA 1
ATOM 1367 C C . GLU A 1 177 ? -14.451 -13.533 25.289 1.00 96.81 177 GLU A C 1
ATOM 1369 O O . GLU A 1 177 ? -13.572 -14.237 24.796 1.00 96.81 177 GLU A O 1
ATOM 1374 N N . GLU A 1 178 ? -15.197 -12.714 24.542 1.00 96.50 178 GLU A N 1
ATOM 1375 C CA . GLU A 1 178 ? -15.014 -12.583 23.097 1.00 96.50 178 GLU A CA 1
ATOM 1376 C C . GLU A 1 178 ? -13.643 -11.986 22.759 1.00 96.50 178 GLU A C 1
ATOM 1378 O O . GLU A 1 178 ? -12.955 -12.482 21.865 1.00 96.50 178 GLU A O 1
ATOM 1383 N N . MET A 1 179 ? -13.214 -10.968 23.510 1.00 96.25 179 MET A N 1
ATOM 1384 C CA . MET A 1 179 ? -11.883 -10.379 23.370 1.00 96.25 179 MET A CA 1
ATOM 1385 C C . MET A 1 179 ? -10.788 -11.430 23.598 1.00 96.25 179 MET A C 1
ATOM 1387 O O . MET A 1 179 ? -9.900 -11.589 22.762 1.00 96.25 179 MET A O 1
ATOM 1391 N N . ALA A 1 180 ? -10.872 -12.189 24.695 1.00 96.06 180 ALA A N 1
ATOM 1392 C CA . ALA A 1 180 ? -9.910 -13.238 25.023 1.00 96.06 180 ALA A CA 1
ATOM 1393 C C . ALA A 1 180 ? -9.872 -14.343 23.957 1.00 96.06 180 ALA A C 1
ATOM 1395 O O . ALA A 1 180 ? -8.792 -14.804 23.583 1.00 96.06 180 ALA A O 1
ATOM 1396 N N . ARG A 1 181 ? -11.037 -14.728 23.423 1.00 97.50 181 ARG A N 1
ATOM 1397 C CA . ARG A 1 181 ? -11.150 -15.717 22.346 1.00 97.50 181 ARG A CA 1
ATOM 1398 C C . ARG A 1 181 ? -10.458 -15.246 21.069 1.00 97.50 181 ARG A C 1
ATOM 1400 O O . ARG A 1 181 ? -9.663 -15.998 20.512 1.00 97.50 181 ARG A O 1
ATOM 1407 N N . GLY A 1 182 ? -10.707 -14.009 20.638 1.00 96.56 182 GLY A N 1
ATOM 1408 C CA . GLY A 1 182 ? -10.075 -13.459 19.435 1.00 96.56 182 GLY A CA 1
ATOM 1409 C C . GLY A 1 182 ? -8.564 -13.258 19.597 1.00 96.56 182 GLY A C 1
ATOM 1410 O O . GLY A 1 182 ? -7.804 -13.487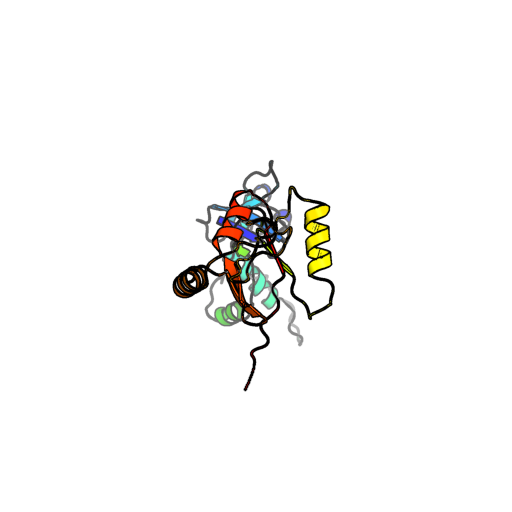 18.657 1.00 96.56 182 GLY A O 1
ATOM 1411 N N . ILE A 1 183 ? -8.095 -12.903 20.801 1.00 95.69 183 ILE A N 1
ATOM 1412 C CA . ILE A 1 183 ? -6.655 -12.849 21.108 1.00 95.69 183 ILE A CA 1
ATOM 1413 C C . ILE A 1 183 ? -6.034 -14.247 21.004 1.00 95.69 183 ILE A C 1
ATOM 1415 O O . ILE A 1 183 ? -5.023 -14.408 20.327 1.00 95.69 183 ILE A O 1
ATOM 1419 N N . ALA A 1 184 ? -6.653 -15.267 21.608 1.00 97.00 184 ALA A N 1
ATOM 1420 C CA . ALA A 1 184 ? -6.171 -16.649 21.537 1.00 97.00 184 ALA A CA 1
ATOM 1421 C C . ALA A 1 184 ? -6.173 -17.215 20.104 1.00 97.00 184 ALA A C 1
ATOM 1423 O O . ALA A 1 184 ? -5.348 -18.063 19.770 1.00 97.00 184 ALA A O 1
ATOM 1424 N N . ALA A 1 185 ? -7.078 -16.726 19.254 1.00 97.25 185 ALA A N 1
ATOM 1425 C CA . ALA A 1 185 ? -7.174 -17.081 17.842 1.00 97.25 185 ALA A CA 1
ATOM 1426 C C . ALA A 1 185 ? -6.248 -16.256 16.918 1.00 97.25 185 ALA A C 1
ATOM 1428 O O . ALA A 1 185 ? -6.293 -16.441 15.703 1.00 97.25 185 ALA A O 1
ATOM 1429 N N . ASN A 1 186 ? -5.390 -15.375 17.457 1.00 96.25 186 ASN A N 1
ATOM 1430 C CA . ASN A 1 186 ? -4.513 -14.476 16.689 1.00 96.25 186 ASN A CA 1
ATOM 1431 C C . ASN A 1 186 ? -5.265 -13.570 15.691 1.00 96.25 186 ASN A C 1
ATOM 1433 O O . ASN A 1 186 ? -4.781 -13.284 14.594 1.00 96.25 186 ASN A O 1
ATOM 1437 N N . GLU A 1 187 ? -6.453 -13.096 16.063 1.00 96.88 187 GLU A N 1
ATOM 1438 C CA . GLU A 1 187 ? -7.290 -12.247 15.202 1.00 96.88 187 GLU A CA 1
ATOM 1439 C C . GLU A 1 187 ? -6.981 -10.750 15.341 1.00 96.88 187 GLU A C 1
ATOM 1441 O O . GLU A 1 187 ? -7.452 -9.935 14.543 1.00 96.88 187 GLU A O 1
ATOM 1446 N N . PHE A 1 188 ? -6.181 -10.368 16.337 1.00 95.06 188 PHE A N 1
ATOM 1447 C CA . PHE A 1 188 ? -5.821 -8.983 16.626 1.00 95.06 188 PHE A CA 1
ATOM 1448 C C . PHE A 1 188 ? -4.449 -8.622 16.055 1.00 95.06 188 PHE A C 1
ATOM 1450 O O . PHE A 1 188 ? -3.472 -9.336 16.256 1.00 95.06 188 PHE A O 1
ATOM 1457 N N . LEU A 1 189 ? -4.381 -7.480 15.368 1.00 93.12 189 LEU A N 1
ATOM 1458 C CA . LEU A 1 189 ? -3.128 -6.860 14.937 1.00 93.12 189 LEU A CA 1
ATOM 1459 C C . LEU A 1 189 ? -2.331 -6.353 16.143 1.00 93.12 189 LEU A C 1
ATOM 1461 O O . LEU A 1 189 ? -1.117 -6.510 16.212 1.00 93.12 189 LEU A O 1
ATOM 1465 N N . GLU A 1 190 ? -3.040 -5.729 17.075 1.00 91.81 190 GLU A N 1
ATOM 1466 C CA . GLU A 1 190 ? -2.522 -5.230 18.339 1.00 91.81 190 GLU A CA 1
ATOM 1467 C C . GLU A 1 190 ? -3.602 -5.382 19.406 1.00 91.81 190 GLU A C 1
ATOM 1469 O O . GLU A 1 190 ? -4.801 -5.309 19.110 1.00 91.81 190 GLU A O 1
ATOM 1474 N N . PHE A 1 191 ? -3.176 -5.560 20.649 1.00 93.25 191 PHE A N 1
ATOM 1475 C CA . PHE A 1 191 ? -4.054 -5.515 21.805 1.00 93.25 191 PHE A CA 1
ATOM 1476 C C . PHE A 1 191 ? -3.282 -5.043 23.037 1.00 93.25 191 PHE A C 1
ATOM 1478 O O . PHE A 1 191 ? -2.061 -5.182 23.121 1.00 93.25 191 PHE A O 1
ATOM 1485 N N . GLY A 1 192 ? -4.006 -4.486 24.000 1.00 90.81 192 GLY A N 1
ATOM 1486 C CA . GLY A 1 192 ? -3.457 -3.998 25.256 1.00 90.81 192 GLY A CA 1
ATOM 1487 C C . GLY A 1 192 ? -4.552 -3.742 26.282 1.00 90.81 192 GLY A C 1
ATOM 1488 O O . GLY A 1 192 ? -5.742 -3.838 25.988 1.00 90.81 192 GLY A O 1
ATOM 1489 N N . SER A 1 193 ? -4.144 -3.417 27.503 1.00 90.31 193 SER A N 1
ATOM 1490 C CA . SER A 1 193 ? -5.056 -3.075 28.593 1.00 90.31 193 SER A CA 1
ATOM 1491 C C . SER A 1 193 ? -4.847 -1.634 29.032 1.00 90.31 193 SER A C 1
ATOM 1493 O O . SER A 1 193 ? -3.711 -1.217 29.260 1.00 90.31 193 SER A O 1
ATOM 1495 N N . PHE A 1 194 ? -5.932 -0.899 29.236 1.00 85.88 194 PHE A N 1
ATOM 1496 C CA . PHE A 1 194 ? -5.905 0.451 29.778 1.00 85.88 194 PHE A CA 1
ATOM 1497 C C . PHE A 1 194 ? -6.999 0.609 30.832 1.00 85.88 194 PHE A C 1
ATOM 1499 O O . PHE A 1 194 ? -8.173 0.382 30.561 1.00 85.88 194 PHE A O 1
ATOM 1506 N N . ARG A 1 195 ? -6.607 1.005 32.052 1.00 87.19 195 ARG A N 1
ATOM 1507 C CA . ARG A 1 195 ? -7.517 1.203 33.202 1.00 87.19 195 ARG A CA 1
ATOM 1508 C C . ARG A 1 195 ? -8.431 0.003 33.511 1.00 87.19 195 ARG A C 1
ATOM 1510 O O . ARG A 1 195 ? -9.538 0.189 33.998 1.00 87.19 195 ARG A O 1
ATOM 1517 N N . GLY A 1 196 ? -7.947 -1.215 33.268 1.00 87.81 196 GLY A N 1
ATOM 1518 C CA . GLY A 1 196 ? -8.686 -2.458 33.524 1.00 87.81 196 GLY A CA 1
ATOM 1519 C C . GLY A 1 196 ? -9.537 -2.949 32.351 1.00 87.81 196 GLY A C 1
ATOM 1520 O O . GLY A 1 196 ? -9.957 -4.100 32.372 1.00 87.81 196 GLY A O 1
ATOM 1521 N N . ASP A 1 197 ? -9.717 -2.136 31.309 1.00 93.38 197 ASP A N 1
ATOM 1522 C CA . ASP A 1 197 ? -10.394 -2.533 30.075 1.00 93.38 197 ASP A CA 1
ATOM 1523 C C . ASP A 1 197 ? -9.376 -2.969 29.016 1.00 93.38 197 ASP A C 1
ATOM 1525 O O . ASP A 1 197 ? -8.267 -2.434 28.935 1.00 93.38 197 ASP A O 1
ATOM 1529 N N . MET A 1 198 ? -9.749 -3.930 28.176 1.00 94.12 198 MET A N 1
ATOM 1530 C CA . MET A 1 198 ? -8.943 -4.363 27.039 1.00 94.12 198 MET A CA 1
ATOM 1531 C C . MET A 1 198 ? -9.321 -3.572 25.790 1.00 94.12 198 MET A C 1
ATOM 1533 O O . MET A 1 198 ? -10.485 -3.220 25.590 1.00 94.12 198 MET A O 1
ATOM 1537 N N . PHE A 1 199 ? -8.330 -3.319 24.942 1.00 93.81 199 PHE A N 1
ATOM 1538 C CA . PHE A 1 199 ? -8.467 -2.670 23.645 1.00 93.81 199 PHE A CA 1
ATOM 1539 C C . PHE A 1 199 ? -7.675 -3.453 22.605 1.00 93.81 199 PHE A C 1
ATOM 1541 O O . PHE A 1 199 ? -6.640 -4.035 22.929 1.00 93.81 199 PHE A O 1
ATOM 1548 N N . GLY A 1 200 ? -8.126 -3.452 21.355 1.00 93.88 200 GLY A N 1
ATOM 1549 C CA . GLY A 1 200 ? -7.342 -4.029 20.270 1.00 93.88 200 GLY A CA 1
ATOM 1550 C C . GLY A 1 200 ? -7.938 -3.812 18.891 1.00 93.88 200 GLY A C 1
ATOM 1551 O O . GLY A 1 200 ? -9.149 -3.695 18.725 1.00 93.88 200 GLY A O 1
ATOM 1552 N N . THR A 1 201 ? -7.080 -3.797 17.881 1.00 95.19 201 THR A N 1
ATOM 1553 C CA . THR A 1 201 ? -7.476 -3.623 16.480 1.00 95.19 201 THR A CA 1
ATOM 1554 C C . THR A 1 201 ? -7.496 -4.990 15.805 1.00 95.19 201 THR A C 1
ATOM 1556 O O . THR A 1 201 ? -6.455 -5.638 15.703 1.00 95.19 201 THR A O 1
ATOM 1559 N N . ARG A 1 202 ? -8.660 -5.466 15.345 1.00 95.19 202 ARG A N 1
ATOM 1560 C CA . ARG A 1 202 ? -8.750 -6.755 14.640 1.00 95.19 202 ARG A CA 1
ATOM 1561 C C . ARG A 1 202 ? -8.173 -6.670 13.223 1.00 95.19 202 ARG A C 1
ATOM 1563 O O . ARG A 1 202 ? -8.291 -5.651 12.540 1.00 95.19 202 ARG A O 1
ATOM 1570 N N . LEU A 1 203 ? -7.568 -7.763 12.759 1.00 95.31 203 LEU A N 1
ATOM 1571 C CA . LEU A 1 203 ? -7.010 -7.884 11.408 1.00 95.31 203 LEU A CA 1
ATOM 1572 C C . LEU A 1 203 ? -8.091 -7.786 10.325 1.00 95.31 203 LEU A C 1
ATOM 1574 O O . LEU A 1 203 ? -7.834 -7.257 9.244 1.00 95.31 203 LEU A O 1
ATOM 1578 N N . ASP A 1 204 ? -9.297 -8.280 10.600 1.00 94.75 204 ASP A N 1
ATOM 1579 C CA . ASP A 1 204 ? -10.430 -8.246 9.673 1.00 94.75 204 ASP A CA 1
ATOM 1580 C C . ASP A 1 204 ? -10.907 -6.810 9.376 1.00 94.75 204 ASP A C 1
ATOM 1582 O O . ASP A 1 204 ? -11.263 -6.501 8.241 1.00 94.75 204 ASP A O 1
ATOM 1586 N N . ALA A 1 205 ? -10.856 -5.904 10.355 1.00 94.00 205 ALA A N 1
ATOM 1587 C CA . ALA A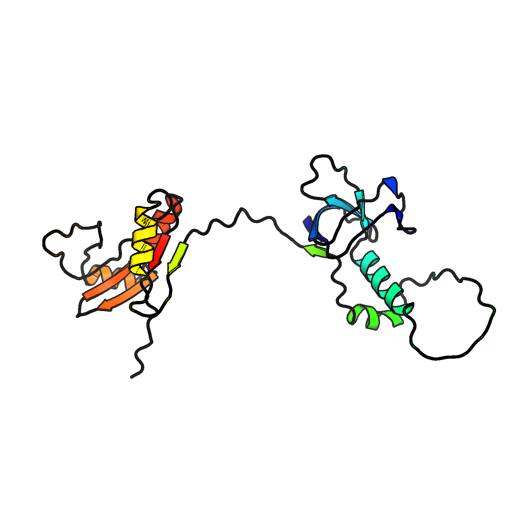 1 205 ? -11.189 -4.493 10.191 1.00 94.00 205 ALA A CA 1
ATOM 1588 C C . ALA A 1 205 ? -10.229 -3.818 9.201 1.00 94.00 205 ALA A C 1
ATOM 1590 O O . ALA A 1 205 ? -10.655 -3.075 8.319 1.00 94.00 205 ALA A O 1
ATOM 1591 N N . VAL A 1 206 ? -8.936 -4.145 9.283 1.00 95.06 206 VAL A N 1
ATOM 1592 C CA . VAL A 1 206 ? -7.923 -3.660 8.335 1.00 95.06 206 VAL A CA 1
ATOM 1593 C C . VAL A 1 206 ? -8.160 -4.236 6.936 1.00 95.06 206 VAL A C 1
ATOM 1595 O O . VAL A 1 206 ? -8.120 -3.500 5.950 1.00 95.06 206 VAL A O 1
ATOM 1598 N N . ARG A 1 207 ? -8.441 -5.542 6.837 1.00 94.69 207 ARG A N 1
ATOM 1599 C CA . ARG A 1 207 ? -8.695 -6.218 5.553 1.00 94.69 207 ARG A CA 1
ATOM 1600 C C . ARG A 1 207 ? -9.920 -5.652 4.836 1.00 94.69 207 ARG A C 1
ATOM 1602 O O . ARG A 1 207 ? -9.828 -5.374 3.645 1.00 94.69 207 ARG A O 1
ATOM 1609 N N . ARG A 1 208 ? -11.010 -5.388 5.561 1.00 94.19 208 ARG A N 1
ATOM 1610 C CA . ARG A 1 208 ? -12.223 -4.763 5.007 1.00 94.19 208 ARG A CA 1
ATOM 1611 C C . ARG A 1 208 ? -11.932 -3.407 4.362 1.00 94.19 208 ARG A C 1
ATOM 1613 O O . ARG A 1 208 ? -12.366 -3.156 3.244 1.00 94.19 208 ARG A O 1
ATOM 1620 N N . ILE A 1 209 ? -11.119 -2.566 5.005 1.00 95.19 209 ILE A N 1
ATOM 1621 C CA . ILE A 1 209 ? -10.701 -1.275 4.427 1.00 95.19 209 ILE A CA 1
ATOM 1622 C C . ILE A 1 209 ? -9.935 -1.476 3.110 1.00 95.19 209 ILE A C 1
ATOM 1624 O O . ILE A 1 209 ? -10.152 -0.749 2.138 1.00 95.19 209 ILE A O 1
ATOM 1628 N N . HIS A 1 210 ? -9.051 -2.478 3.054 1.00 93.50 210 HIS A N 1
ATOM 1629 C CA . HIS A 1 210 ? -8.294 -2.792 1.838 1.00 93.50 210 HIS A CA 1
ATOM 1630 C C . HIS A 1 210 ? -9.189 -3.292 0.704 1.00 93.50 210 HIS A C 1
ATOM 1632 O O . HIS A 1 210 ? -8.937 -2.958 -0.454 1.00 93.50 210 HIS A O 1
ATOM 1638 N N . GLU A 1 211 ? -10.209 -4.088 1.023 1.00 93.56 211 GLU A N 1
ATOM 1639 C CA . GLU A 1 211 ? -11.206 -4.593 0.070 1.00 93.56 211 GLU A CA 1
ATOM 1640 C C . GLU A 1 211 ? -12.070 -3.461 -0.498 1.00 93.56 211 GLU A C 1
ATOM 1642 O O . GLU A 1 211 ? -12.362 -3.455 -1.693 1.00 93.56 211 GLU A O 1
ATOM 1647 N N . CYS A 1 212 ? -12.370 -2.441 0.311 1.00 92.00 212 CYS A N 1
ATOM 1648 C CA . CYS A 1 212 ? -13.008 -1.197 -0.129 1.00 92.00 212 CYS A CA 1
ATOM 1649 C C . CYS A 1 212 ? -12.099 -0.306 -1.002 1.00 92.00 212 CYS A C 1
ATOM 1651 O O . CYS A 1 212 ? -12.537 0.735 -1.486 1.00 92.00 212 CYS A O 1
ATOM 1653 N N . GLY A 1 213 ? -10.832 -0.681 -1.214 1.00 91.94 213 GLY A N 1
ATOM 1654 C CA . GLY A 1 213 ? -9.879 0.083 -2.023 1.00 91.94 213 GLY A CA 1
ATOM 1655 C C . GLY A 1 213 ? -9.317 1.335 -1.340 1.00 91.94 213 GLY A C 1
ATOM 1656 O O . GLY A 1 213 ? -8.620 2.116 -1.993 1.00 91.94 213 GLY A O 1
ATOM 1657 N N . GLN A 1 214 ? -9.583 1.511 -0.045 1.00 93.75 214 GLN A N 1
ATOM 1658 C CA . GLN A 1 214 ? -9.083 2.612 0.775 1.00 93.75 214 GLN A CA 1
ATOM 1659 C C . GLN A 1 214 ? -7.750 2.251 1.450 1.00 93.75 214 GLN A C 1
ATOM 1661 O O . GLN A 1 214 ? -7.333 1.092 1.521 1.00 93.75 214 GLN A O 1
ATOM 1666 N N . VAL A 1 215 ? -7.067 3.273 1.960 1.00 95.38 215 VAL A N 1
ATOM 1667 C CA . VAL A 1 215 ? -5.854 3.145 2.767 1.00 95.38 215 VAL A CA 1
ATOM 1668 C C . VAL A 1 215 ? -6.245 3.111 4.241 1.00 95.38 215 VAL A C 1
ATOM 1670 O O . VAL A 1 215 ? -6.805 4.076 4.763 1.00 95.38 215 VAL A O 1
ATOM 1673 N N . ALA A 1 216 ? -5.916 2.018 4.925 1.00 95.94 216 ALA A N 1
ATOM 1674 C CA . ALA A 1 216 ? -6.099 1.910 6.367 1.00 95.94 216 ALA A CA 1
ATOM 1675 C C . ALA A 1 216 ? -5.079 2.797 7.090 1.00 95.94 216 ALA A C 1
ATOM 1677 O O . ALA A 1 216 ? -3.874 2.618 6.916 1.00 95.94 216 ALA A O 1
ATOM 1678 N N . VAL A 1 217 ? -5.543 3.743 7.901 1.00 95.81 217 VAL A N 1
ATOM 1679 C CA . VAL A 1 217 ? -4.679 4.567 8.755 1.00 95.81 217 VAL A CA 1
ATOM 1680 C C . VAL A 1 217 ? -4.620 3.923 10.133 1.00 95.81 217 VAL A C 1
ATOM 1682 O O . VAL A 1 217 ? -5.657 3.686 10.738 1.00 95.81 217 VAL A O 1
ATOM 1685 N N . LEU A 1 218 ? -3.424 3.628 10.632 1.00 93.75 218 LEU A N 1
ATOM 1686 C CA . LEU A 1 218 ? -3.200 3.022 11.944 1.00 93.75 218 LEU A CA 1
ATOM 1687 C C . LEU A 1 218 ? -2.439 4.000 12.838 1.00 93.75 218 LEU A C 1
ATOM 1689 O O . LEU A 1 218 ? -1.421 4.549 12.424 1.00 93.75 218 LEU A O 1
ATOM 1693 N N . ASP A 1 219 ? -2.926 4.204 14.059 1.00 88.75 219 ASP A N 1
ATOM 1694 C CA . ASP A 1 219 ? -2.297 5.037 15.092 1.00 88.75 219 ASP A CA 1
ATOM 1695 C C . ASP A 1 219 ? -1.866 4.120 16.243 1.00 88.75 219 ASP A C 1
ATOM 1697 O O . ASP A 1 219 ? -2.562 3.997 17.246 1.00 88.75 219 ASP A O 1
ATOM 1701 N N . ILE A 1 220 ? -0.766 3.394 16.024 1.00 79.44 220 ILE A N 1
ATOM 1702 C CA . ILE A 1 220 ? -0.259 2.361 16.938 1.00 79.44 220 ILE A CA 1
ATOM 1703 C C . ILE A 1 220 ? 0.742 3.006 17.881 1.00 79.44 220 ILE A C 1
ATOM 1705 O O . ILE A 1 220 ? 1.752 3.559 17.440 1.00 79.44 220 ILE A O 1
ATOM 1709 N N . GLU A 1 221 ? 0.499 2.947 19.186 1.00 71.81 221 GLU A N 1
ATOM 1710 C CA . GLU A 1 221 ? 1.510 3.320 20.173 1.00 71.81 221 GLU A CA 1
ATOM 1711 C C . GLU A 1 221 ? 2.509 2.165 20.339 1.00 71.81 221 GLU A C 1
ATOM 1713 O O . GLU A 1 221 ? 2.096 1.046 20.647 1.00 71.81 221 GLU A O 1
ATOM 1718 N N . PRO A 1 222 ? 3.818 2.387 20.102 1.00 61.72 222 PRO A N 1
ATOM 1719 C CA . PRO A 1 222 ? 4.803 1.340 20.316 1.00 61.72 222 PRO A CA 1
ATOM 1720 C C . PRO 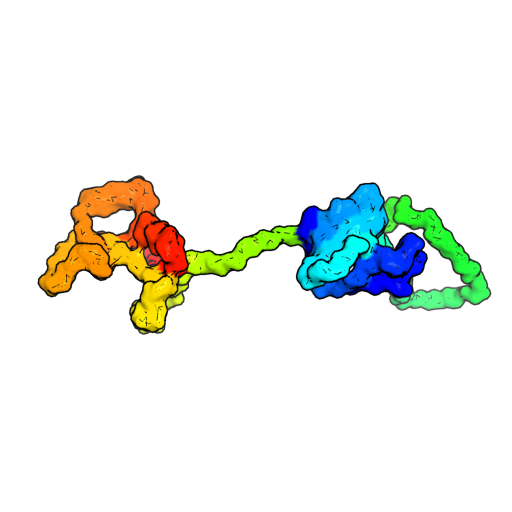A 1 222 ? 4.748 0.917 21.783 1.00 61.72 222 PRO A C 1
ATOM 1722 O O . PRO A 1 222 ? 4.952 1.737 22.679 1.00 61.72 222 PRO A O 1
ATOM 1725 N N . GLN A 1 223 ? 4.457 -0.363 22.022 1.00 56.97 223 GLN A N 1
ATOM 1726 C CA . GLN A 1 223 ? 4.475 -0.933 23.362 1.00 56.97 223 GLN A CA 1
ATOM 1727 C C . GLN A 1 223 ? 5.908 -0.841 23.884 1.00 56.97 223 GLN A C 1
ATOM 1729 O O . GLN A 1 223 ? 6.777 -1.627 23.507 1.00 56.97 223 GLN A O 1
ATOM 1734 N N . VAL A 1 224 ? 6.177 0.153 24.729 1.00 51.50 224 VAL A N 1
ATOM 1735 C CA . VAL A 1 224 ? 7.414 0.180 25.500 1.00 51.50 224 VAL A CA 1
ATOM 1736 C C . VAL A 1 224 ? 7.283 -0.979 26.471 1.00 51.50 224 VAL A C 1
ATOM 1738 O O . VAL A 1 224 ? 6.446 -0.936 27.371 1.00 51.50 224 VAL A O 1
ATOM 1741 N N . GLY A 1 225 ? 8.036 -2.052 26.223 1.00 43.25 225 GLY A N 1
ATOM 1742 C CA . GLY A 1 225 ? 8.059 -3.216 27.094 1.00 43.25 225 GLY A CA 1
ATOM 1743 C C . GLY A 1 225 ? 8.241 -2.748 28.531 1.00 43.25 225 GLY A C 1
ATOM 1744 O O . GLY A 1 225 ? 9.275 -2.174 28.869 1.00 43.25 225 GLY A O 1
ATOM 1745 N N . GLY A 1 226 ? 7.211 -2.950 29.353 1.00 38.47 226 GLY A N 1
ATOM 1746 C CA . GLY A 1 226 ? 7.286 -2.760 30.791 1.00 38.47 226 GLY A CA 1
ATOM 1747 C C . GLY A 1 226 ? 8.257 -3.789 31.348 1.00 38.47 226 GLY A C 1
ATOM 1748 O O . GLY A 1 226 ? 7.856 -4.892 31.716 1.00 38.47 226 GLY A O 1
ATOM 1749 N N . GLY A 1 227 ? 9.545 -3.449 31.330 1.00 34.22 227 GLY A N 1
ATOM 1750 C CA . GLY A 1 227 ? 10.555 -4.112 32.132 1.00 34.22 227 GLY A CA 1
ATOM 1751 C C . GLY A 1 227 ? 10.148 -3.984 33.594 1.00 34.22 227 GLY A C 1
ATOM 1752 O O . GLY A 1 227 ? 9.830 -2.888 34.055 1.00 34.22 227 GLY A O 1
ATOM 1753 N N . ARG A 1 228 ? 10.090 -5.133 34.266 1.00 31.44 228 ARG A N 1
ATOM 1754 C CA . ARG A 1 228 ? 10.070 -5.215 35.727 1.00 31.44 228 ARG A CA 1
ATOM 1755 C C . ARG A 1 228 ? 11.266 -4.487 36.324 1.00 31.44 228 ARG A C 1
ATOM 1757 O O . ARG A 1 228 ? 12.332 -4.510 35.667 1.00 31.44 228 ARG A O 1
#

Sequence (228 aa):
MFVRAQFDYDPQKDDLIPCKEAGLAFSTGDVIQVINKDDGNWWQGRVQGNARGSAGLLPSPELQEWRAASAAQVAPAEAPSCSPFGKKKKCKDKYLAKHSAIFDRLDVVSYEEVVRLPAFKRKTLVLIGASGVGRSHIKNALLAQNPERFAYPAPHTTRPPRKGEADGAEYHFVSAEEMARGIAANEFLEFGSFRGDMFGTRLDAVRRIHECGQVAVLDIEPQVGGGR

Radius of gyration: 31.37 Å; chains: 1; bounding box: 85×35×74 Å